Protein AF-0000000066281715 (afdb_homodimer)

Radius of gyration: 18.62 Å; Cα contacts (8 Å, |Δi|>4): 511; chains: 2; bounding box: 46×49×44 Å

Foldseek 3Di:
DEEEAQLLVLLCLDVPDPCVVQSVVVCVVCPQVAYEYEPRNLVSNLVQLQDCVRPVNRDDSVVSVVSVVVVCPPPRYDYQYADDDCPDPPQFDDDDPVCSSLSRVLVSCVVVVHEYEDQDVVSVVSCVSPPPSHYDHGYDD/DEEEAQLLVLLCLDVPDPCVVQSVVVCVVCPQVAYEYEPRNLVSNLVQLQDCVRPVNRDDSVVSVVSVVVVQPPPRYDYQYADDDCPDPPQFDDDDPVCSSLSRVLVSCVVVVHEYEDQDVVSVVSCVSPVVRHYDHGYDD

Solvent-accessible surface area (backbone atoms only — not comparable to full-atom values): 15012 Å² total; per-residue (Å²): 75,32,35,40,35,36,67,41,49,43,17,55,72,32,82,87,37,91,51,13,69,60,42,44,54,50,42,72,74,37,30,79,66,20,28,31,42,32,37,68,29,46,48,43,33,41,32,43,41,32,28,59,92,76,26,84,83,36,45,54,47,67,55,36,38,50,52,52,51,55,57,56,66,42,71,43,53,42,79,44,66,36,75,54,51,77,69,42,88,76,40,55,88,56,82,49,48,85,41,50,65,46,36,50,51,51,38,47,23,48,76,70,71,25,26,35,33,32,68,54,66,67,48,53,58,53,35,63,80,42,85,76,48,46,62,45,78,52,67,87,127,75,32,35,39,36,35,67,40,49,43,18,56,72,32,80,86,36,91,51,12,69,58,42,44,54,51,41,72,74,37,29,80,63,19,28,32,42,32,38,67,29,46,49,42,33,43,32,44,41,33,26,59,92,76,25,85,83,38,44,54,48,68,56,37,38,50,52,50,51,55,56,55,64,41,71,44,54,44,80,44,66,37,75,54,50,78,70,42,87,76,41,55,89,58,83,50,48,84,40,50,65,46,35,51,50,52,39,47,23,46,76,70,73,27,27,35,34,33,69,56,65,66,48,54,60,52,33,60,81,42,77,85,41,49,62,45,78,52,67,88,126

Nearest PDB structures (foldseek):
  7vwo-assembly3_I  TM=7.687E-01  e=3.385E-07  Mycobacterium tuberculosis H37Rv
  5wz4-assembly1_B  TM=7.046E-01  e=2.720E-04  Mycobacterium tuberculosis H37Rv
  2fe1-assembly1_A-2  TM=6.256E-01  e=1.574E-04  Pyrobaculum aerophilum str. IM2
  2h1o-assembly1_A  TM=6.071E-01  e=8.127E-04  Neisseria gonorrhoeae
  2h1c-assembly1_A  TM=5.380E-01  e=2.023E-03  Neisseria gonorrhoeae

Structure (mmCIF, N/CA/C/O backbone):
data_AF-0000000066281715-model_v1
#
loop_
_entity.id
_entity.type
_entity.pdbx_description
1 polymer 'Ribonuclease VapC38'
#
loop_
_atom_site.group_PDB
_atom_site.id
_atom_site.type_symbol
_atom_site.label_atom_id
_atom_site.label_alt_id
_atom_site.label_comp_id
_atom_site.label_asym_id
_atom_site.label_entity_id
_atom_site.label_seq_id
_atom_site.pdbx_PDB_ins_code
_atom_site.Cartn_x
_atom_site.Cartn_y
_atom_site.Cartn_z
_atom_site.occupancy
_atom_site.B_iso_or_equiv
_atom_site.auth_seq_id
_atom_site.auth_comp_id
_atom_site.auth_asym_id
_atom_site.auth_atom_id
_atom_site.pdbx_PDB_model_num
ATOM 1 N N . MET A 1 1 ? -8 7.344 19 1 96.25 1 MET A N 1
ATOM 2 C CA . MET A 1 1 ? -6.992 7.25 17.953 1 96.25 1 MET A CA 1
ATOM 3 C C . MET A 1 1 ? -7.652 7.117 16.578 1 96.25 1 MET A C 1
ATOM 5 O O . MET A 1 1 ? -8.656 6.422 16.438 1 96.25 1 MET A O 1
ATOM 9 N N . ALA A 1 2 ? -7.133 7.93 15.68 1 97.69 2 ALA A N 1
ATOM 10 C CA . ALA A 1 2 ? -7.734 7.988 14.352 1 97.69 2 ALA A CA 1
ATOM 11 C C . ALA A 1 2 ? -6.691 7.73 13.266 1 97.69 2 ALA A C 1
ATOM 13 O O . ALA A 1 2 ? -5.609 8.32 13.289 1 97.69 2 ALA A O 1
ATOM 14 N N . LEU A 1 3 ? -7.008 6.836 12.406 1 98.38 3 LEU A N 1
ATOM 15 C CA . LEU A 1 3 ? -6.199 6.613 11.211 1 98.38 3 LEU A CA 1
ATOM 16 C C . LEU A 1 3 ? -6.648 7.531 10.078 1 98.38 3 LEU A C 1
ATOM 18 O O . LEU A 1 3 ? -7.816 7.508 9.672 1 98.38 3 LEU A O 1
ATOM 22 N N . LEU A 1 4 ? -5.723 8.367 9.617 1 98.31 4 LEU A N 1
ATOM 23 C CA . LEU A 1 4 ? -6.047 9.258 8.508 1 98.31 4 LEU A CA 1
ATOM 24 C C . LEU A 1 4 ? -5.789 8.586 7.168 1 98.31 4 LEU A C 1
ATOM 26 O O . LEU A 1 4 ? -4.723 7.996 6.961 1 98.31 4 LEU A O 1
ATOM 30 N N . ASP A 1 5 ? -6.785 8.609 6.277 1 97.69 5 ASP A N 1
ATOM 31 C CA . ASP A 1 5 ? -6.492 8.094 4.941 1 97.69 5 ASP A CA 1
ATOM 32 C C . ASP A 1 5 ? -5.625 9.078 4.156 1 97.69 5 ASP A C 1
ATOM 34 O O . ASP A 1 5 ? -5.211 10.109 4.684 1 97.69 5 ASP A O 1
ATOM 38 N N . VAL A 1 6 ? -5.336 8.742 2.918 1 97.19 6 VAL A N 1
ATOM 39 C CA . VAL A 1 6 ? -4.383 9.508 2.117 1 97.19 6 VAL A CA 1
ATOM 40 C C . VAL A 1 6 ? -4.906 10.922 1.903 1 97.19 6 VAL A C 1
ATOM 42 O O . VAL A 1 6 ? -4.195 11.898 2.16 1 97.19 6 VAL A O 1
ATOM 45 N N . ASN A 1 7 ? -6.203 11.031 1.524 1 95.25 7 ASN A N 1
ATOM 46 C CA . ASN A 1 7 ? -6.777 12.336 1.214 1 95.25 7 ASN A CA 1
ATOM 47 C C . ASN A 1 7 ? -6.828 13.234 2.447 1 95.25 7 ASN A C 1
ATOM 49 O O . ASN A 1 7 ? -6.57 14.43 2.357 1 95.25 7 ASN A O 1
ATOM 53 N N . ALA A 1 8 ? -7.133 12.672 3.562 1 97.12 8 ALA A N 1
ATOM 54 C CA . ALA A 1 8 ? -7.145 13.43 4.812 1 97.12 8 ALA A CA 1
ATOM 55 C C . ALA A 1 8 ? -5.746 13.93 5.164 1 97.12 8 ALA A C 1
ATOM 57 O O . ALA A 1 8 ? -5.578 15.07 5.582 1 97.12 8 ALA A O 1
ATOM 58 N N . LEU A 1 9 ? -4.766 13.07 4.969 1 97.56 9 LEU A N 1
ATOM 59 C CA . LEU A 1 9 ? -3.381 13.438 5.258 1 97.56 9 LEU A CA 1
ATOM 60 C C . LEU A 1 9 ? -2.904 14.547 4.332 1 97.56 9 LEU A C 1
ATOM 62 O O . LEU A 1 9 ? -2.26 15.5 4.781 1 97.56 9 LEU A O 1
ATOM 66 N N . VAL A 1 10 ? -3.244 14.414 3.059 1 97.38 10 VAL A N 1
ATOM 67 C CA . VAL A 1 10 ? -2.855 15.414 2.07 1 97.38 10 VAL A CA 1
ATOM 68 C C . VAL A 1 10 ? -3.561 16.734 2.371 1 97.38 10 VAL A C 1
ATOM 70 O O . VAL A 1 10 ? -2.932 17.797 2.377 1 97.38 10 VAL A O 1
ATOM 73 N N . ALA A 1 11 ? -4.84 16.656 2.672 1 96.75 11 ALA A N 1
ATOM 74 C CA . ALA A 1 11 ? -5.602 17.844 3.012 1 96.75 11 ALA A CA 1
ATOM 75 C C . ALA A 1 11 ? -5.008 18.547 4.23 1 96.75 11 ALA A C 1
ATOM 77 O O . ALA A 1 11 ? -4.996 19.781 4.301 1 96.75 11 ALA A O 1
ATOM 78 N N . LEU A 1 12 ? -4.551 17.781 5.176 1 96.88 12 LEU A N 1
ATOM 79 C CA . LEU A 1 12 ? -3.986 18.312 6.41 1 96.88 12 LEU A CA 1
ATOM 80 C C . LEU A 1 12 ? -2.686 19.062 6.137 1 96.88 12 LEU A C 1
ATOM 82 O O . LEU A 1 12 ? -2.428 20.109 6.734 1 96.88 12 LEU A O 1
ATOM 86 N N . ALA A 1 13 ? -1.936 18.594 5.145 1 96.25 13 ALA A N 1
ATOM 87 C CA . ALA A 1 13 ? -0.579 19.094 4.918 1 96.25 13 ALA A CA 1
ATOM 88 C C . ALA A 1 13 ? -0.582 20.281 3.973 1 96.25 13 ALA A C 1
ATOM 90 O O . ALA A 1 13 ? 0.305 21.141 4.043 1 96.25 13 ALA A O 1
ATOM 91 N N . TRP A 1 14 ? -1.602 20.328 3.109 1 94 14 TRP A N 1
ATOM 92 C CA . TRP A 1 14 ? -1.542 21.328 2.049 1 94 14 TRP A CA 1
ATOM 93 C C . TRP A 1 14 ? -2.707 22.297 2.156 1 94 14 TRP A C 1
ATOM 95 O O . TRP A 1 14 ? -3.865 21.922 1.976 1 94 14 TRP A O 1
ATOM 105 N N . ASP A 1 15 ? -2.35 23.516 2.311 1 91.75 15 ASP A N 1
ATOM 106 C CA . ASP A 1 15 ? -3.355 24.547 2.545 1 91.75 15 ASP A CA 1
ATOM 107 C C . ASP A 1 15 ? -4.137 24.859 1.267 1 91.75 15 ASP A C 1
ATOM 109 O O . ASP A 1 15 ? -5.227 25.422 1.321 1 91.75 15 ASP A O 1
ATOM 113 N N . SER A 1 16 ? -3.592 24.516 0.084 1 88.56 16 SER A N 1
ATOM 114 C CA . SER A 1 16 ? -4.277 24.719 -1.188 1 88.56 16 SER A CA 1
ATOM 115 C C . SER A 1 16 ? -5.371 23.688 -1.401 1 88.56 16 SER A C 1
ATOM 117 O O . SER A 1 16 ? -6.211 23.828 -2.293 1 88.56 16 SER A O 1
ATOM 119 N N . HIS A 1 17 ? -5.32 22.672 -0.583 1 89.44 17 HIS A N 1
ATOM 120 C CA . HIS A 1 17 ? -6.32 21.609 -0.725 1 89.44 17 HIS A CA 1
ATOM 121 C C . HIS A 1 17 ? -7.695 22.094 -0.281 1 89.44 17 HIS A C 1
ATOM 123 O O . HIS A 1 17 ? -7.824 22.766 0.745 1 89.44 17 HIS A O 1
ATOM 129 N N . ILE A 1 18 ? -8.781 21.688 -0.946 1 88.88 18 ILE A N 1
ATOM 130 C CA . ILE A 1 18 ? -10.141 22.172 -0.751 1 88.88 18 ILE A CA 1
ATOM 131 C C . ILE A 1 18 ? -10.625 21.781 0.645 1 88.88 18 ILE A C 1
ATOM 133 O O . ILE A 1 18 ? -11.43 22.5 1.247 1 88.88 18 ILE A O 1
ATOM 137 N N . HIS A 1 19 ? -10.125 20.734 1.219 1 92.44 19 HIS A N 1
ATOM 138 C CA . HIS A 1 19 ? -10.594 20.234 2.504 1 92.44 19 HIS A CA 1
ATOM 139 C C . HIS A 1 19 ? -9.656 20.641 3.635 1 92.44 19 HIS A C 1
ATOM 141 O O . HIS A 1 19 ? -9.766 20.141 4.754 1 92.44 19 HIS A O 1
ATOM 147 N N . HIS A 1 20 ? -8.727 21.5 3.389 1 94.81 20 HIS A N 1
ATOM 148 C CA . HIS A 1 20 ? -7.691 21.828 4.355 1 94.81 20 HIS A CA 1
ATOM 149 C C . HIS A 1 20 ? -8.289 22.422 5.625 1 94.81 20 HIS A C 1
ATOM 151 O O . HIS A 1 20 ? -8 21.953 6.73 1 94.81 20 HIS A O 1
ATOM 157 N N . ALA A 1 21 ? -9.172 23.375 5.477 1 95.25 21 ALA A N 1
ATOM 158 C CA . ALA A 1 21 ? -9.75 24.047 6.645 1 95.25 21 ALA A CA 1
ATOM 159 C C . ALA A 1 21 ? -10.508 23.047 7.523 1 95.25 21 ALA A C 1
ATOM 161 O O . ALA A 1 21 ? -10.359 23.062 8.75 1 95.25 21 ALA A O 1
ATOM 162 N N . ARG A 1 22 ? -11.242 22.203 6.875 1 96.06 22 ARG A N 1
ATOM 163 C CA . ARG A 1 22 ? -12.07 21.25 7.605 1 96.06 22 ARG A CA 1
ATOM 164 C C . ARG A 1 22 ? -11.203 20.234 8.352 1 96.06 22 ARG A C 1
ATOM 166 O O . ARG A 1 22 ? -11.477 19.922 9.516 1 96.06 22 ARG A O 1
ATOM 173 N N . ILE A 1 23 ? -10.188 19.703 7.746 1 97.19 23 ILE A N 1
ATOM 174 C CA . ILE A 1 23 ? -9.352 18.672 8.375 1 97.19 23 ILE A CA 1
ATOM 175 C C . ILE A 1 23 ? -8.484 19.312 9.461 1 97.19 23 ILE A C 1
ATOM 177 O O . ILE A 1 23 ? -8.195 18.688 10.484 1 97.19 23 ILE A O 1
ATOM 181 N N . ARG A 1 24 ? -8.094 20.547 9.258 1 96.25 24 ARG A N 1
ATOM 182 C CA . ARG A 1 24 ? -7.316 21.234 10.281 1 96.25 24 ARG A CA 1
ATOM 183 C C . ARG A 1 24 ? -8.133 21.438 11.555 1 96.25 24 ARG A C 1
ATOM 185 O O . ARG A 1 24 ? -7.613 21.25 12.656 1 96.25 24 ARG A O 1
ATOM 192 N N . GLU A 1 25 ? -9.312 21.844 11.367 1 96.19 25 GLU A N 1
ATOM 193 C CA . GLU A 1 25 ? -10.211 22 12.508 1 96.19 25 GLU A CA 1
ATOM 194 C C . GLU A 1 25 ? -10.383 20.672 13.242 1 96.19 25 GLU A C 1
ATOM 196 O O . GLU A 1 25 ? -10.266 20.625 14.469 1 96.19 25 GLU A O 1
ATOM 201 N N . TRP A 1 26 ? -10.656 19.688 12.469 1 97.06 26 TRP A N 1
ATOM 202 C CA . TRP A 1 26 ? -10.812 18.359 13.047 1 97.06 26 TRP A CA 1
ATOM 203 C C . TRP A 1 26 ? -9.539 17.922 13.781 1 97.06 26 TRP A C 1
ATOM 205 O O . TRP A 1 26 ? -9.602 17.422 14.898 1 97.06 26 TRP A O 1
ATOM 215 N N . PHE A 1 27 ? -8.453 18.156 13.133 1 96.94 27 PHE A N 1
ATOM 216 C CA . PHE A 1 27 ? -7.16 17.703 13.641 1 96.94 27 PHE A CA 1
ATOM 217 C C . PHE A 1 27 ? -6.809 18.438 14.938 1 96.94 27 PHE A C 1
ATOM 219 O O . PHE A 1 27 ? -6.32 17.828 15.883 1 96.94 27 PHE A O 1
ATOM 226 N N . THR A 1 28 ? -7.074 19.672 15.008 1 94.94 28 THR A N 1
ATOM 227 C CA . THR A 1 28 ? -6.828 20.469 16.203 1 94.94 28 THR A CA 1
ATOM 228 C C . THR A 1 28 ? -7.637 19.938 17.375 1 94.94 28 THR A C 1
ATOM 230 O O . THR A 1 28 ? -7.137 19.891 18.5 1 94.94 28 THR A O 1
ATOM 233 N N . ALA A 1 29 ? -8.75 19.453 17.094 1 95.5 29 ALA A N 1
ATOM 234 C CA . ALA A 1 29 ? -9.664 19 18.141 1 95.5 29 ALA A CA 1
ATOM 235 C C . ALA A 1 29 ? -9.367 17.562 18.531 1 95.5 29 ALA A C 1
ATOM 237 O O . ALA A 1 29 ? -9.672 17.141 19.656 1 95.5 29 ALA A O 1
ATOM 238 N N . ASN A 1 30 ? -8.656 16.844 17.641 1 95.56 30 ASN A N 1
ATOM 239 C CA . ASN A 1 30 ? -8.641 15.398 17.844 1 95.56 30 ASN A CA 1
ATOM 240 C C . ASN A 1 30 ? -7.215 14.859 17.953 1 95.56 30 ASN A C 1
ATOM 242 O O . ASN A 1 30 ? -6.996 13.75 18.438 1 95.56 30 ASN A O 1
ATOM 246 N N . ALA A 1 31 ? -6.246 15.602 17.5 1 93.44 31 ALA A N 1
ATOM 247 C CA . ALA A 1 31 ? -4.887 15.078 17.406 1 93.44 31 ALA A CA 1
ATOM 248 C C . ALA A 1 31 ? -4.371 14.617 18.766 1 93.44 31 ALA A C 1
ATOM 250 O O . ALA A 1 31 ? -3.654 13.625 18.859 1 93.44 31 ALA A O 1
ATOM 251 N N . THR A 1 32 ? -4.773 15.281 19.828 1 93.88 32 THR A N 1
ATOM 252 C CA . THR A 1 32 ? -4.289 14.977 21.172 1 93.88 32 THR A CA 1
ATOM 253 C C . THR A 1 32 ? -4.848 13.641 21.656 1 93.88 32 THR A C 1
ATOM 255 O O . THR A 1 32 ? -4.273 13.008 22.547 1 93.88 32 THR A O 1
ATOM 258 N N . LEU A 1 33 ? -5.961 13.25 21.094 1 95.25 33 LEU A N 1
ATOM 259 C CA . LEU A 1 33 ? -6.566 11.977 21.438 1 95.25 33 LEU A CA 1
ATOM 260 C C . LEU A 1 33 ? -5.879 10.828 20.703 1 95.25 33 LEU A C 1
ATOM 262 O O . LEU A 1 33 ? -6.164 9.656 20.969 1 95.25 33 LEU A O 1
ATOM 266 N N . GLY A 1 34 ? -4.953 11.195 19.781 1 97.69 34 GLY A N 1
ATOM 267 C CA . GLY A 1 34 ? -4.176 10.211 19.047 1 97.69 34 GLY A CA 1
ATOM 268 C C . GLY A 1 34 ? -4.562 10.125 17.594 1 97.69 34 GLY A C 1
ATOM 269 O O . GLY A 1 34 ? -5.746 10.195 17.25 1 97.69 34 GLY A O 1
ATOM 270 N N . TRP A 1 35 ? -3.582 9.992 16.781 1 98.19 35 TRP A N 1
ATOM 271 C CA . TRP A 1 35 ? -3.791 9.797 15.352 1 98.19 35 TRP A CA 1
ATOM 272 C C . TRP A 1 35 ? -2.686 8.93 14.75 1 98.19 35 TRP A C 1
ATOM 274 O O . TRP A 1 35 ? -1.657 8.695 15.391 1 98.19 35 TRP A O 1
ATOM 284 N N . ALA A 1 36 ? -3.012 8.367 13.594 1 98.5 36 ALA A N 1
ATOM 285 C CA . ALA A 1 36 ? -2.088 7.355 13.086 1 98.5 36 ALA A CA 1
ATOM 286 C C . ALA A 1 36 ? -1.978 7.426 11.57 1 98.5 36 ALA A C 1
ATOM 288 O O . ALA A 1 36 ? -2.844 8 10.898 1 98.5 36 ALA A O 1
ATOM 289 N N . THR A 1 37 ? -0.932 6.992 11.102 1 98.56 37 THR A N 1
ATOM 290 C CA . THR A 1 37 ? -0.696 6.656 9.703 1 98.56 37 THR A CA 1
ATOM 291 C C . THR A 1 37 ? -0.264 5.203 9.562 1 98.56 37 THR A C 1
ATOM 293 O O . THR A 1 37 ? -0.059 4.508 10.555 1 98.56 37 THR A O 1
ATOM 296 N N . CYS A 1 38 ? -0.186 4.715 8.414 1 98.69 38 CYS A N 1
ATOM 297 C CA . CYS A 1 38 ? 0.278 3.369 8.102 1 98.69 38 CYS A CA 1
ATOM 298 C C . CYS A 1 38 ? 1.062 3.355 6.793 1 98.69 38 CYS A C 1
ATOM 300 O O . CYS A 1 38 ? 1.142 4.375 6.102 1 98.69 38 CYS A O 1
ATOM 302 N N . PRO A 1 39 ? 1.691 2.24 6.438 1 98.62 39 PRO A N 1
ATOM 303 C CA . PRO A 1 39 ? 2.494 2.209 5.211 1 98.62 39 PRO A CA 1
ATOM 304 C C . PRO A 1 39 ? 1.715 2.678 3.984 1 98.62 39 PRO A C 1
ATOM 306 O O . PRO A 1 39 ? 2.217 3.492 3.207 1 98.62 39 PRO A O 1
ATOM 309 N N . LEU A 1 40 ? 0.516 2.297 3.889 1 97.88 40 LEU A N 1
ATOM 310 C CA . LEU A 1 40 ? -0.292 2.617 2.717 1 97.88 40 LEU A CA 1
A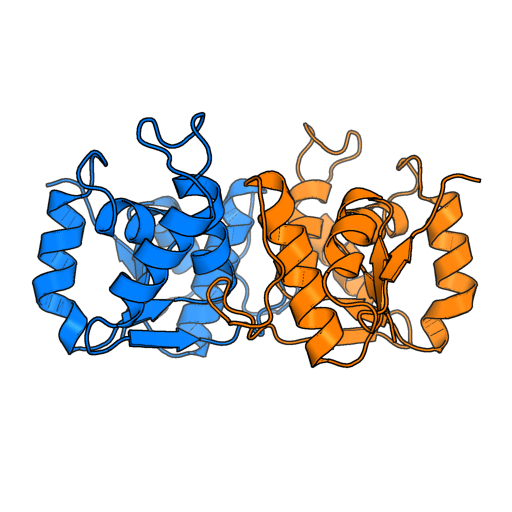TOM 311 C C . LEU A 1 40 ? -0.601 4.109 2.66 1 97.88 40 LEU A C 1
ATOM 313 O O . LEU A 1 40 ? -0.483 4.734 1.604 1 97.88 40 LEU A O 1
ATOM 317 N N . THR A 1 41 ? -0.923 4.699 3.791 1 98.5 41 THR A N 1
ATOM 318 C CA . THR A 1 41 ? -1.307 6.109 3.77 1 98.5 41 THR A CA 1
ATOM 319 C C . THR A 1 41 ? -0.078 7 3.615 1 98.5 41 THR A C 1
ATOM 321 O O . THR A 1 41 ? -0.143 8.047 2.969 1 98.5 41 THR A O 1
ATOM 324 N N . GLU A 1 42 ? 1.058 6.578 4.172 1 98.5 42 GLU A N 1
ATOM 325 C CA . GLU A 1 42 ? 2.27 7.379 4.016 1 98.5 42 GLU A CA 1
ATOM 326 C C . GLU A 1 42 ? 2.795 7.305 2.584 1 98.5 42 GLU A C 1
ATOM 328 O O . GLU A 1 42 ? 3.213 8.32 2.02 1 98.5 42 GLU A O 1
ATOM 333 N N . ALA A 1 43 ? 2.756 6.105 2.01 1 97.69 43 ALA A N 1
ATOM 334 C CA . ALA A 1 43 ? 3.152 5.973 0.61 1 97.69 43 ALA A CA 1
ATOM 335 C C . ALA A 1 43 ? 2.242 6.793 -0.298 1 97.69 43 ALA A C 1
ATOM 337 O O . ALA A 1 43 ? 2.717 7.492 -1.196 1 97.69 43 ALA A O 1
ATOM 338 N N . GLY A 1 44 ? 0.936 6.727 -0.036 1 97.19 44 GLY A N 1
ATOM 339 C CA . GLY A 1 44 ? -0.017 7.523 -0.791 1 97.19 44 GLY A CA 1
ATOM 340 C C . GLY A 1 44 ? 0.205 9.016 -0.642 1 97.19 44 GLY A C 1
ATOM 341 O O . GLY A 1 44 ? 0.111 9.766 -1.617 1 97.19 44 GLY A O 1
ATOM 342 N N . PHE A 1 45 ? 0.492 9.453 0.547 1 97.94 45 PHE A N 1
ATOM 343 C CA . PHE A 1 45 ? 0.764 10.859 0.829 1 97.94 45 PHE A CA 1
ATOM 344 C C . PHE A 1 45 ? 1.917 11.367 -0.026 1 97.94 45 PHE A C 1
ATOM 346 O O . PHE A 1 45 ? 1.809 12.422 -0.659 1 97.94 45 PHE A O 1
ATOM 353 N N . VAL A 1 46 ? 3.023 10.578 -0.092 1 97.75 46 VAL A N 1
ATOM 354 C CA . VAL A 1 46 ? 4.203 11 -0.846 1 97.75 46 VAL A CA 1
ATOM 355 C C . VAL A 1 46 ? 3.889 10.984 -2.34 1 97.75 46 VAL A C 1
ATOM 357 O O . VAL A 1 46 ? 4.199 11.945 -3.053 1 97.75 46 VAL A O 1
ATOM 360 N N . ARG A 1 47 ? 3.186 9.977 -2.766 1 96.44 47 ARG A N 1
ATOM 361 C CA . ARG A 1 47 ? 2.848 9.883 -4.18 1 96.44 47 ARG A CA 1
ATOM 362 C C . ARG A 1 47 ? 1.982 11.055 -4.621 1 96.44 47 ARG A C 1
ATOM 364 O O . ARG A 1 47 ? 2.254 11.688 -5.645 1 96.44 47 ARG A O 1
ATOM 371 N N . VAL A 1 48 ? 0.986 11.328 -3.887 1 96.19 48 VAL A N 1
ATOM 372 C CA . VAL A 1 48 ? 0.038 12.375 -4.242 1 96.19 48 VAL A CA 1
ATOM 373 C C . VAL A 1 48 ? 0.708 13.742 -4.117 1 96.19 48 VAL A C 1
ATOM 375 O O . VAL A 1 48 ? 0.558 14.594 -4.992 1 96.19 48 VAL A O 1
ATOM 378 N N . SER A 1 49 ? 1.501 13.969 -3.076 1 96.81 49 SER A N 1
ATOM 379 C CA . SER A 1 49 ? 2.117 15.258 -2.768 1 96.81 49 SER A CA 1
ATOM 380 C C . SER A 1 49 ? 3.17 15.625 -3.807 1 96.81 49 SER A C 1
ATOM 382 O O . SER A 1 49 ? 3.592 16.781 -3.883 1 96.81 49 SER A O 1
ATOM 384 N N . THR A 1 50 ? 3.592 14.578 -4.602 1 96.81 50 THR A N 1
ATOM 385 C CA . THR A 1 50 ? 4.699 14.828 -5.52 1 96.81 50 THR A CA 1
ATOM 386 C C . THR A 1 50 ? 4.242 14.664 -6.969 1 96.81 50 THR A C 1
ATOM 388 O O . THR A 1 50 ? 5.062 14.688 -7.887 1 96.81 50 THR A O 1
ATOM 391 N N . ASN A 1 51 ? 3.004 14.43 -7.141 1 96.19 51 ASN A N 1
ATOM 392 C CA . ASN A 1 51 ? 2.432 14.25 -8.469 1 96.19 51 ASN A CA 1
ATOM 393 C C . ASN A 1 51 ? 1.682 15.5 -8.93 1 96.19 51 ASN A C 1
ATOM 395 O O . ASN A 1 51 ? 0.565 15.758 -8.477 1 96.19 51 ASN A O 1
ATOM 399 N N . PRO A 1 52 ? 2.188 16.25 -9.867 1 93.5 52 PRO A N 1
ATOM 400 C CA . PRO A 1 52 ? 1.556 17.5 -10.281 1 93.5 52 PRO A CA 1
ATOM 401 C C . PRO A 1 52 ? 0.214 17.281 -10.977 1 93.5 52 PRO A C 1
ATOM 403 O O . PRO A 1 52 ? -0.591 18.219 -11.078 1 93.5 52 PRO A O 1
ATOM 406 N N . LYS A 1 53 ? -0.023 16.047 -11.453 1 93.31 53 LYS A N 1
ATOM 407 C CA . LYS A 1 53 ? -1.303 15.742 -12.086 1 93.31 53 LYS A CA 1
ATOM 408 C C . LYS A 1 53 ? -2.412 15.617 -11.047 1 93.31 53 LYS A C 1
ATOM 410 O O . LYS A 1 53 ? -3.596 15.703 -11.383 1 93.31 53 LYS A O 1
ATOM 415 N N . VAL A 1 54 ? -2.039 15.445 -9.789 1 91.88 54 VAL A N 1
ATOM 416 C CA . VAL A 1 54 ? -3.029 15.188 -8.75 1 91.88 54 VAL A CA 1
ATOM 417 C C . VAL A 1 54 ? -3.098 16.375 -7.793 1 91.88 54 VAL A C 1
ATOM 419 O O . VAL A 1 54 ? -4.18 16.734 -7.328 1 91.88 54 VAL A O 1
ATOM 422 N N . LEU A 1 55 ? -1.917 16.922 -7.504 1 91.69 55 LEU A N 1
ATOM 423 C CA . LEU A 1 55 ? -1.812 18.078 -6.613 1 91.69 55 LEU A CA 1
ATOM 424 C C . LEU A 1 55 ? -1.122 19.25 -7.312 1 91.69 55 LEU A C 1
ATOM 426 O O . LEU A 1 55 ? 0.083 19.188 -7.566 1 91.69 55 LEU A O 1
ATOM 430 N N . PRO A 1 56 ? -1.846 20.25 -7.609 1 90 56 PRO A N 1
ATOM 431 C CA . PRO A 1 56 ? -1.287 21.391 -8.344 1 90 56 PRO A CA 1
ATOM 432 C C . PRO A 1 56 ? -0.058 21.984 -7.656 1 90 56 PRO A C 1
ATOM 434 O O . PRO A 1 56 ? 0.859 22.453 -8.328 1 90 56 PRO A O 1
ATOM 437 N N . SER A 1 57 ? 0.018 21.984 -6.402 1 90.38 57 SER A N 1
ATOM 438 C CA . SER A 1 57 ? 1.134 22.531 -5.641 1 90.38 57 SER A CA 1
ATOM 439 C C . SER A 1 57 ? 2.146 21.453 -5.277 1 90.38 57 SER A C 1
ATOM 441 O O . SER A 1 57 ? 2.783 21.516 -4.223 1 90.38 57 SER A O 1
ATOM 443 N N . ALA A 1 58 ? 2.223 20.422 -6.09 1 91.38 58 ALA A N 1
ATOM 444 C CA . ALA A 1 58 ? 3.111 19.297 -5.828 1 91.38 58 ALA A CA 1
ATOM 445 C C . ALA A 1 58 ? 4.551 19.766 -5.621 1 91.38 58 ALA A C 1
ATOM 447 O O . ALA A 1 58 ? 4.977 20.75 -6.219 1 91.38 58 ALA A O 1
ATOM 448 N N . ILE A 1 59 ? 5.254 19.047 -4.789 1 93.94 59 ILE A N 1
ATOM 449 C CA . ILE A 1 59 ? 6.637 19.344 -4.441 1 93.94 59 ILE A CA 1
ATOM 450 C C . ILE A 1 59 ? 7.512 18.125 -4.707 1 93.94 59 ILE A C 1
ATOM 452 O O . ILE A 1 59 ? 7.043 17.109 -5.246 1 93.94 59 ILE A O 1
ATOM 456 N N . GLY A 1 60 ? 8.805 18.281 -4.414 1 94.5 60 GLY A N 1
ATOM 457 C CA . GLY A 1 60 ? 9.711 17.156 -4.602 1 94.5 60 GLY A CA 1
ATOM 458 C C . GLY A 1 60 ? 9.57 16.094 -3.529 1 94.5 60 GLY A C 1
ATOM 459 O O . GLY A 1 60 ? 8.969 16.328 -2.482 1 94.5 60 GLY A O 1
ATOM 460 N N . ILE A 1 61 ? 10.102 14.992 -3.777 1 95.56 61 ILE A N 1
ATOM 461 C CA . ILE A 1 61 ? 9.992 13.828 -2.9 1 95.56 61 ILE A CA 1
ATOM 462 C C . ILE A 1 61 ? 10.602 14.148 -1.536 1 95.56 61 ILE A C 1
ATOM 464 O O . ILE A 1 61 ? 9.984 13.891 -0.499 1 95.56 61 ILE A O 1
ATOM 468 N N . ALA A 1 62 ? 11.781 14.719 -1.552 1 94.75 62 ALA A N 1
ATOM 469 C CA . ALA A 1 62 ? 12.453 15.047 -0.299 1 94.75 62 ALA A CA 1
ATOM 470 C C . ALA A 1 62 ? 11.609 15.992 0.549 1 94.75 62 ALA A C 1
ATOM 472 O O . ALA A 1 62 ? 11.516 15.828 1.768 1 94.75 62 ALA A O 1
ATOM 473 N N . ASP A 1 63 ? 10.984 16.938 -0.11 1 96.12 63 ASP A N 1
ATOM 474 C CA . ASP A 1 63 ? 10.133 17.891 0.589 1 96.12 63 ASP A CA 1
ATOM 475 C C . ASP A 1 63 ? 8.875 17.219 1.133 1 96.12 63 ASP A C 1
ATOM 477 O O . ASP A 1 63 ? 8.453 17.5 2.256 1 96.12 63 ASP A O 1
ATOM 481 N N . ALA A 1 64 ? 8.305 16.359 0.34 1 97.19 64 ALA A N 1
ATOM 482 C CA . ALA A 1 64 ? 7.125 15.625 0.794 1 97.19 64 ALA A CA 1
ATOM 483 C C . ALA A 1 64 ? 7.445 14.773 2.02 1 97.19 64 ALA A C 1
ATOM 485 O O . ALA A 1 64 ? 6.652 14.703 2.959 1 97.19 64 ALA A O 1
ATOM 486 N N . ARG A 1 65 ? 8.609 14.125 2.041 1 97 65 ARG A N 1
ATOM 487 C CA . ARG A 1 65 ? 9.047 13.336 3.188 1 97 65 ARG A CA 1
ATOM 488 C C . ARG A 1 65 ? 9.234 14.219 4.418 1 97 65 ARG A C 1
ATOM 490 O O . ARG A 1 65 ? 8.852 13.836 5.523 1 97 65 ARG A O 1
ATOM 497 N N . ARG A 1 66 ? 9.789 15.398 4.203 1 96.94 66 ARG A N 1
ATOM 498 C CA . ARG A 1 66 ? 9.992 16.328 5.312 1 96.94 66 ARG A CA 1
ATOM 499 C C . ARG A 1 66 ? 8.664 16.766 5.906 1 96.94 66 ARG A C 1
ATOM 501 O O . ARG A 1 66 ? 8.531 16.891 7.125 1 96.94 66 ARG A O 1
ATOM 508 N N . VAL A 1 67 ? 7.73 17.047 5.035 1 97.38 67 VAL A N 1
ATOM 509 C CA . VAL A 1 67 ? 6.402 17.438 5.5 1 97.38 67 VAL A CA 1
ATOM 510 C C . VAL A 1 67 ? 5.789 16.297 6.316 1 97.38 67 VAL A C 1
ATOM 512 O O . VAL A 1 67 ? 5.203 16.531 7.375 1 97.38 67 VAL A O 1
ATOM 515 N N . LEU A 1 68 ? 5.93 15.086 5.863 1 98 68 LEU A N 1
ATOM 516 C CA . LEU A 1 68 ? 5.398 13.922 6.57 1 98 68 LEU A CA 1
ATOM 517 C C . LEU A 1 68 ? 6.09 13.742 7.914 1 98 68 LEU A C 1
ATOM 519 O O . LEU A 1 68 ? 5.438 13.438 8.914 1 98 68 LEU A O 1
ATOM 523 N N . VAL A 1 69 ? 7.398 13.93 7.988 1 97.81 69 VAL A N 1
ATOM 524 C CA . VAL A 1 69 ? 8.148 13.867 9.234 1 97.81 69 VAL A CA 1
ATOM 525 C C . VAL A 1 69 ? 7.605 14.914 10.219 1 97.81 69 VAL A C 1
ATOM 527 O O . VAL A 1 69 ? 7.41 14.617 11.398 1 97.81 69 VAL A O 1
ATOM 530 N N . ALA A 1 70 ? 7.359 16.078 9.727 1 97.44 70 ALA A N 1
ATOM 531 C CA . ALA A 1 70 ? 6.836 17.172 10.562 1 97.44 70 ALA A CA 1
ATOM 532 C C . ALA A 1 70 ? 5.449 16.828 11.094 1 97.44 70 ALA A C 1
ATOM 534 O O . ALA A 1 70 ? 5.145 17.078 12.266 1 97.44 70 ALA A O 1
ATOM 535 N N . LEU A 1 71 ? 4.621 16.25 10.234 1 96.62 71 LEU A N 1
ATOM 536 C CA . LEU A 1 71 ? 3.295 15.828 10.68 1 96.62 71 LEU A CA 1
ATOM 537 C C . LEU A 1 71 ? 3.393 14.781 11.781 1 96.62 71 LEU A C 1
ATOM 539 O O . LEU A 1 71 ? 2.709 14.891 12.805 1 96.62 71 LEU A O 1
ATOM 543 N N . ARG A 1 72 ? 4.266 13.844 11.602 1 96.31 72 ARG A N 1
ATOM 544 C CA . ARG A 1 72 ? 4.414 12.758 12.57 1 96.31 72 ARG A CA 1
ATOM 545 C C . ARG A 1 72 ? 4.926 13.289 13.906 1 96.31 72 ARG A C 1
ATOM 547 O O . ARG A 1 72 ? 4.707 12.664 14.953 1 96.31 72 ARG A O 1
ATOM 554 N N . ALA A 1 73 ? 5.59 14.328 13.852 1 95.56 73 ALA A N 1
ATOM 555 C CA . ALA A 1 73 ? 6.203 14.891 15.055 1 95.56 73 ALA A CA 1
ATOM 556 C C . ALA A 1 73 ? 5.16 15.57 15.93 1 95.56 73 ALA A C 1
ATOM 558 O O . ALA A 1 73 ? 5.418 15.859 17.109 1 95.56 73 ALA A O 1
ATOM 559 N N . VAL A 1 74 ? 4.031 15.844 15.289 1 92.62 74 VAL A N 1
ATOM 560 C CA . VAL A 1 74 ? 2.932 16.391 16.078 1 92.62 74 VAL A CA 1
ATOM 561 C C . VAL A 1 74 ? 2.5 15.391 17.141 1 92.62 74 VAL A C 1
ATOM 563 O O . VAL A 1 74 ? 2.447 14.188 16.875 1 92.62 74 VAL A O 1
ATOM 566 N N . GLY A 1 75 ? 2.289 15.766 18.375 1 93.12 75 GLY A N 1
ATOM 567 C CA . GLY A 1 75 ? 1.925 14.906 19.5 1 93.12 75 GLY A CA 1
ATOM 568 C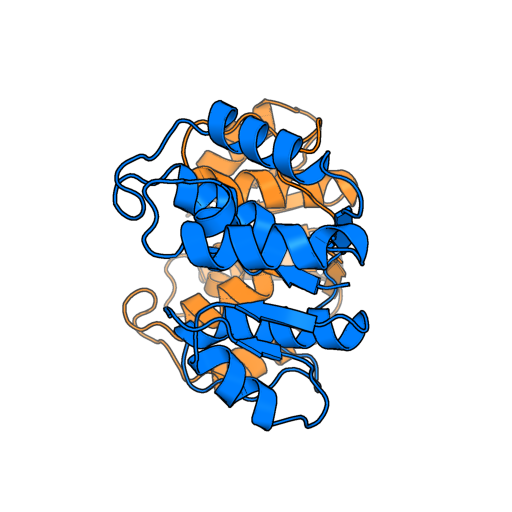 C . GLY A 1 75 ? 0.763 13.984 19.188 1 93.12 75 GLY A C 1
ATOM 569 O O . GLY A 1 75 ? -0.144 14.352 18.438 1 93.12 75 GLY A O 1
ATOM 570 N N . GLY A 1 76 ? 0.84 12.742 19.672 1 96.38 76 GLY A N 1
ATOM 571 C CA . GLY A 1 76 ? -0.274 11.812 19.578 1 96.38 76 GLY A CA 1
ATOM 572 C C . GLY A 1 76 ? -0.171 10.859 18.406 1 96.38 76 GLY A C 1
ATOM 573 O O . GLY A 1 76 ? -1.028 9.992 18.219 1 96.38 76 GLY A O 1
ATOM 574 N N . HIS A 1 77 ? 0.851 10.953 17.594 1 97.88 77 HIS A N 1
ATOM 575 C CA . HIS A 1 77 ? 0.976 10.148 16.375 1 97.88 77 HIS A CA 1
ATOM 576 C C . HIS A 1 77 ? 1.443 8.734 16.703 1 97.88 77 HIS A C 1
ATOM 578 O O . HIS A 1 77 ? 2.297 8.539 17.562 1 97.88 77 HIS A O 1
ATOM 584 N N . ARG A 1 78 ? 0.939 7.809 16.016 1 97.81 78 ARG A N 1
ATOM 585 C CA . ARG A 1 78 ? 1.403 6.426 16.016 1 97.81 78 ARG A CA 1
ATOM 586 C C . ARG A 1 78 ? 1.44 5.867 14.602 1 97.81 78 ARG A C 1
ATOM 588 O O . ARG A 1 78 ? 0.543 6.133 13.797 1 97.81 78 ARG A O 1
ATOM 595 N N . PHE A 1 79 ? 2.48 5.156 14.352 1 98.44 79 PHE A N 1
ATOM 596 C CA . PHE A 1 79 ? 2.57 4.434 13.086 1 98.44 79 PHE A CA 1
ATOM 597 C C . PHE A 1 79 ? 2.041 3.01 13.234 1 98.44 79 PHE A C 1
ATOM 599 O O . PHE A 1 79 ? 2.516 2.254 14.086 1 98.44 79 PHE A O 1
ATOM 606 N N . LEU A 1 80 ? 1.063 2.631 12.43 1 98.5 80 LEU A N 1
ATOM 607 C CA . LEU A 1 80 ? 0.453 1.309 12.516 1 98.5 80 LEU A CA 1
ATOM 608 C C . LEU A 1 80 ? 1.026 0.374 11.461 1 98.5 80 LEU A C 1
ATOM 610 O O . LEU A 1 80 ? 0.843 0.599 10.258 1 98.5 80 LEU A O 1
ATOM 614 N N . ALA A 1 81 ? 1.692 -0.68 11.93 1 98.44 81 ALA A N 1
ATOM 615 C CA . ALA A 1 81 ? 2.107 -1.722 10.992 1 98.44 81 ALA A CA 1
ATOM 616 C C . ALA A 1 81 ? 0.899 -2.352 10.305 1 98.44 81 ALA A C 1
ATOM 618 O O . ALA A 1 81 ? -0.179 -2.449 10.898 1 98.44 81 ALA A O 1
ATOM 619 N N . ASP A 1 82 ? 1.117 -2.713 9.039 1 98.5 82 ASP A N 1
ATOM 620 C CA . ASP A 1 82 ? 0.046 -3.24 8.203 1 98.5 82 ASP A CA 1
ATOM 621 C C . ASP A 1 82 ? 0.183 -4.75 8.016 1 98.5 82 ASP A C 1
ATOM 623 O O . ASP A 1 82 ? 1.168 -5.223 7.449 1 98.5 82 ASP A O 1
ATOM 627 N N . ASP A 1 83 ? -0.824 -5.5 8.469 1 98.44 83 ASP A N 1
ATOM 628 C CA . ASP A 1 83 ? -0.821 -6.953 8.328 1 98.44 83 ASP A CA 1
ATOM 629 C C . ASP A 1 83 ? -2.102 -7.441 7.652 1 98.44 83 ASP A C 1
ATOM 631 O O . ASP A 1 83 ? -2.52 -8.586 7.855 1 98.44 83 ASP A O 1
ATOM 635 N N . VAL A 1 84 ? -2.691 -6.508 6.887 1 98.38 84 VAL A N 1
ATOM 636 C CA . VAL A 1 84 ? -3.939 -6.84 6.211 1 98.38 84 VAL A CA 1
ATOM 637 C C . VAL A 1 84 ? -3.639 -7.484 4.855 1 98.38 84 VAL A C 1
ATOM 639 O O . VAL A 1 84 ? -2.891 -6.926 4.051 1 98.38 84 VAL A O 1
ATOM 642 N N . SER A 1 85 ? -4.164 -8.625 4.637 1 98.44 85 SER A N 1
ATOM 643 C CA . SER A 1 85 ? -4.25 -9.227 3.314 1 98.44 85 SER A CA 1
ATOM 644 C C . SER A 1 85 ? -5.633 -9.039 2.705 1 98.44 85 SER A C 1
ATOM 646 O O . SER A 1 85 ? -6.645 -9.172 3.396 1 98.44 85 SER A O 1
ATOM 648 N N . LEU A 1 86 ? -5.707 -8.805 1.436 1 96.94 86 LEU A N 1
ATOM 649 C CA . LEU A 1 86 ? -6.992 -8.555 0.793 1 96.94 86 LEU A CA 1
ATOM 650 C C . LEU A 1 86 ? -7.812 -9.844 0.701 1 96.94 86 LEU A C 1
ATOM 652 O O . LEU A 1 86 ? -9.008 -9.805 0.405 1 96.94 86 LEU A O 1
ATOM 656 N N . VAL A 1 87 ? -7.152 -10.953 1.04 1 97 87 VAL A N 1
ATOM 657 C CA . VAL A 1 87 ? -7.898 -12.211 0.963 1 97 87 VAL A CA 1
ATOM 658 C C . VAL A 1 87 ? -8.352 -12.625 2.361 1 97 87 VAL A C 1
ATOM 660 O O . VAL A 1 87 ? -8.922 -13.703 2.537 1 97 87 VAL A O 1
ATOM 663 N N . ASP A 1 88 ? -8.094 -11.812 3.375 1 97.25 88 ASP A N 1
ATOM 664 C CA . ASP A 1 88 ? -8.586 -12.102 4.719 1 97.25 88 ASP A CA 1
ATOM 665 C C . ASP A 1 88 ? -10.109 -12.07 4.766 1 97.25 88 ASP A C 1
ATOM 667 O O . ASP A 1 88 ? -10.742 -11.266 4.082 1 97.25 88 ASP A O 1
ATOM 671 N N . ASP A 1 89 ? -10.688 -12.805 5.645 1 94.81 89 ASP A N 1
ATOM 672 C CA . ASP A 1 89 ? -12.133 -13 5.715 1 94.81 89 ASP A CA 1
ATOM 673 C C . ASP A 1 89 ? -12.828 -11.742 6.227 1 94.81 89 ASP A C 1
ATOM 675 O O . ASP A 1 89 ? -14.016 -11.531 5.961 1 94.81 89 ASP A O 1
ATOM 679 N N . ASP A 1 90 ? -12.109 -10.898 6.902 1 94.62 90 ASP A N 1
ATOM 680 C CA . ASP A 1 90 ? -12.766 -9.742 7.516 1 94.62 90 ASP A CA 1
ATOM 681 C C . ASP A 1 90 ? -12.641 -8.508 6.633 1 94.62 90 ASP A C 1
ATOM 683 O O . ASP A 1 90 ? -13.07 -7.414 7.02 1 94.62 90 ASP A O 1
ATOM 687 N N . VAL A 1 91 ? -12.055 -8.68 5.426 1 95.94 91 VAL A N 1
ATOM 688 C CA . VAL A 1 91 ? -12.07 -7.594 4.449 1 95.94 91 VAL A CA 1
ATOM 689 C C . VAL A 1 91 ? -13.469 -7.453 3.855 1 95.94 91 VAL A C 1
ATOM 691 O O . VAL A 1 91 ? -14.094 -8.445 3.473 1 95.94 91 VAL A O 1
ATOM 694 N N . PRO A 1 92 ? -13.977 -6.168 3.855 1 94.75 92 PRO A N 1
ATOM 695 C CA . PRO A 1 92 ? -15.312 -5.98 3.285 1 94.75 92 PRO A CA 1
ATOM 696 C C . PRO A 1 92 ? -15.391 -6.395 1.817 1 94.75 92 PRO A C 1
ATOM 698 O O . PRO A 1 92 ? -14.375 -6.426 1.124 1 94.75 92 PRO A O 1
ATOM 701 N N . LEU A 1 93 ? -16.562 -6.672 1.393 1 93.12 93 LEU A N 1
ATOM 702 C CA . LEU A 1 93 ? -16.797 -7 -0.01 1 93.12 93 LEU A CA 1
ATOM 703 C C . LEU A 1 93 ? -16.562 -5.781 -0.897 1 93.12 93 LEU A C 1
ATOM 705 O O . LEU A 1 93 ? -17.203 -4.738 -0.708 1 93.12 93 LEU A O 1
ATOM 709 N N . ILE A 1 94 ? -15.664 -5.945 -1.757 1 93.5 94 ILE A N 1
ATOM 710 C CA . ILE A 1 94 ? -15.273 -4.91 -2.703 1 93.5 94 ILE A CA 1
ATOM 711 C C . ILE A 1 94 ? -15.922 -5.172 -4.059 1 93.5 94 ILE A C 1
ATOM 713 O O . ILE A 1 94 ? -15.93 -6.309 -4.539 1 93.5 94 ILE A O 1
ATOM 717 N N . VAL A 1 95 ? -16.484 -4.148 -4.66 1 89.06 95 VAL A N 1
ATOM 718 C CA . VAL A 1 95 ? -17.156 -4.32 -5.941 1 89.06 95 VAL A CA 1
ATOM 719 C C . VAL A 1 95 ? -16.281 -3.783 -7.07 1 89.06 95 VAL A C 1
ATOM 721 O O . VAL A 1 95 ? -16.344 -4.27 -8.203 1 89.06 95 VAL A O 1
ATOM 724 N N . GLY A 1 96 ? -15.453 -2.746 -6.855 1 90.94 96 GLY A N 1
ATOM 725 C CA . GLY A 1 96 ? -14.57 -2.178 -7.863 1 90.94 96 GLY A CA 1
ATOM 726 C C . GLY A 1 96 ? -13.164 -1.917 -7.352 1 90.94 96 GLY A C 1
ATOM 727 O O . GLY A 1 96 ? -12.961 -1.747 -6.145 1 90.94 96 GLY A O 1
ATOM 728 N N . TYR A 1 97 ? -12.242 -1.861 -8.352 1 91.81 97 TYR A N 1
ATOM 729 C CA . TYR A 1 97 ? -10.828 -1.773 -8.008 1 91.81 97 TYR A CA 1
ATOM 730 C C . TYR A 1 97 ? -10.523 -0.481 -7.262 1 91.81 97 TYR A C 1
ATOM 732 O O . TYR A 1 97 ? -9.562 -0.412 -6.492 1 91.81 97 TYR A O 1
ATOM 740 N N . ARG A 1 98 ? -11.461 0.526 -7.328 1 91.81 98 ARG A N 1
ATOM 741 C CA . ARG A 1 98 ? -11.234 1.805 -6.66 1 91.81 98 ARG A CA 1
ATOM 742 C C . ARG A 1 98 ? -11.484 1.688 -5.16 1 91.81 98 ARG A C 1
ATOM 744 O O . ARG A 1 98 ? -11.102 2.57 -4.391 1 91.81 98 ARG A O 1
ATOM 751 N N . GLN A 1 99 ? -12.141 0.636 -4.746 1 94.56 99 GLN A N 1
ATOM 752 C CA . GLN A 1 99 ? -12.492 0.446 -3.346 1 94.56 99 GLN A CA 1
ATOM 753 C C . GLN A 1 99 ? -11.422 -0.353 -2.609 1 94.56 99 GLN A C 1
ATOM 755 O O . GLN A 1 99 ? -11.508 -0.542 -1.394 1 94.56 99 GLN A O 1
ATOM 760 N N . VAL A 1 100 ? -10.367 -0.803 -3.297 1 95.88 100 VAL A N 1
ATOM 761 C CA . VAL A 1 100 ? -9.367 -1.71 -2.734 1 95.88 100 VAL A CA 1
ATOM 762 C C . VAL A 1 100 ? -8.664 -1.037 -1.559 1 95.88 100 VAL A C 1
ATOM 764 O O . VAL A 1 100 ? -8.594 -1.602 -0.464 1 95.88 100 VAL A O 1
ATOM 767 N N . THR A 1 101 ? -8.227 0.207 -1.75 1 95.81 101 THR A N 1
ATOM 768 C CA . THR A 1 101 ? -7.508 0.918 -0.697 1 95.81 101 THR A CA 1
ATOM 769 C C . THR A 1 101 ? -8.43 1.197 0.489 1 95.81 101 THR A C 1
ATOM 771 O O . THR A 1 101 ? -8.031 1.022 1.643 1 95.81 101 THR A O 1
ATOM 774 N N . ASP A 1 102 ? -9.664 1.513 0.173 1 95.94 102 ASP A N 1
ATOM 775 C CA . ASP A 1 102 ? -10.617 1.81 1.233 1 95.94 102 ASP A CA 1
ATOM 776 C C . ASP A 1 102 ? -10.906 0.571 2.08 1 95.94 102 ASP A C 1
ATOM 778 O O . ASP A 1 102 ? -10.906 0.641 3.311 1 95.94 102 ASP A O 1
ATOM 782 N N . ALA A 1 103 ? -11.102 -0.516 1.428 1 96.56 103 ALA A N 1
ATOM 783 C CA . ALA A 1 103 ? -11.367 -1.769 2.129 1 96.56 103 ALA A CA 1
ATOM 784 C C . ALA A 1 103 ? -10.18 -2.174 2.996 1 96.56 103 ALA A C 1
ATOM 786 O O . ALA A 1 103 ? -10.352 -2.641 4.125 1 96.56 103 ALA A O 1
ATOM 787 N N . HIS A 1 104 ? -9.016 -1.964 2.455 1 97.75 104 HIS A N 1
ATOM 788 C CA . HIS A 1 104 ? -7.785 -2.273 3.18 1 97.75 104 HIS A CA 1
ATOM 789 C C . HIS A 1 104 ? -7.668 -1.436 4.449 1 97.75 104 HIS A C 1
ATOM 791 O O . HIS A 1 104 ? -7.449 -1.975 5.535 1 97.75 104 HIS A O 1
ATOM 797 N N . LEU A 1 105 ? -7.879 -0.167 4.344 1 97.81 105 LEU A N 1
ATOM 798 C CA . LEU A 1 105 ? -7.73 0.753 5.465 1 97.81 105 LEU A CA 1
ATOM 799 C C . LEU A 1 105 ? -8.82 0.521 6.508 1 97.81 105 LEU A C 1
ATOM 801 O O . LEU A 1 105 ? -8.562 0.619 7.711 1 97.81 105 LEU A O 1
ATOM 805 N N . LEU A 1 106 ? -10.016 0.22 6.066 1 97.25 106 LEU A N 1
ATOM 806 C CA . LEU A 1 106 ? -11.102 -0.088 6.988 1 97.25 106 LEU A CA 1
ATOM 807 C C . LEU A 1 106 ? -10.766 -1.32 7.824 1 97.25 106 LEU A C 1
ATOM 809 O O . LEU A 1 106 ? -10.992 -1.333 9.039 1 97.25 106 LEU A O 1
ATOM 813 N N . THR A 1 107 ? -10.203 -2.324 7.148 1 97.19 107 THR A N 1
ATOM 814 C CA . THR A 1 107 ? -9.836 -3.562 7.824 1 97.19 107 THR A CA 1
ATOM 815 C C . THR A 1 107 ? -8.727 -3.312 8.836 1 97.19 107 THR A C 1
ATOM 817 O O . THR A 1 107 ? -8.805 -3.77 9.984 1 97.19 107 THR A O 1
ATOM 820 N N . LEU A 1 108 ? -7.742 -2.52 8.438 1 97.88 108 LEU A N 1
ATOM 821 C CA . LEU A 1 108 ? -6.641 -2.205 9.344 1 97.88 108 LEU A CA 1
ATOM 822 C C . LEU A 1 108 ? -7.137 -1.429 10.555 1 97.88 108 LEU A C 1
ATOM 824 O O . LEU A 1 108 ? -6.773 -1.745 11.688 1 97.88 108 LEU A O 1
ATOM 828 N N . ALA A 1 109 ? -7.953 -0.419 10.297 1 97.31 109 ALA A N 1
ATOM 829 C CA . ALA A 1 109 ? -8.5 0.398 11.375 1 97.31 109 ALA A CA 1
ATOM 830 C C . ALA A 1 109 ? -9.273 -0.457 12.375 1 97.31 109 ALA A C 1
ATOM 832 O O . ALA A 1 109 ? -9.094 -0.33 13.586 1 97.31 109 ALA A O 1
ATOM 833 N N . ARG A 1 110 ? -10.055 -1.333 11.844 1 96.25 110 ARG A N 1
ATOM 834 C CA . ARG A 1 110 ? -10.852 -2.215 12.695 1 96.25 110 ARG A CA 1
ATOM 835 C C . ARG A 1 110 ? -9.961 -3.107 13.547 1 96.25 110 ARG A C 1
ATOM 837 O O . ARG A 1 110 ? -10.18 -3.242 14.75 1 96.25 110 ARG A O 1
ATOM 844 N N . ARG A 1 111 ? -8.938 -3.686 12.984 1 96.38 111 ARG A N 1
ATOM 845 C CA . ARG A 1 111 ? -8.039 -4.605 13.672 1 96.38 111 ARG A CA 1
ATOM 846 C C . ARG A 1 111 ? -7.27 -3.891 14.781 1 96.38 111 ARG A C 1
ATOM 848 O O . ARG A 1 111 ? -6.953 -4.492 15.812 1 96.38 111 ARG A O 1
ATOM 855 N N . ARG A 1 112 ? -7.039 -2.643 14.57 1 96.69 112 ARG A N 1
ATOM 856 C CA . ARG A 1 112 ? -6.238 -1.882 15.523 1 96.69 112 ARG A CA 1
ATOM 857 C C . ARG A 1 112 ? -7.133 -1.13 16.5 1 96.69 112 ARG A C 1
ATOM 859 O O . ARG A 1 112 ? -6.637 -0.432 17.391 1 96.69 112 ARG A O 1
ATOM 866 N N . GLY A 1 113 ? -8.398 -1.201 16.312 1 95 113 GLY A N 1
ATOM 867 C CA . GLY A 1 113 ? -9.344 -0.55 17.219 1 95 113 GLY A CA 1
ATOM 868 C C . GLY A 1 113 ? -9.32 0.963 17.109 1 95 113 GLY A C 1
ATOM 869 O O . GLY A 1 113 ? -9.398 1.664 18.109 1 95 113 GLY A O 1
ATOM 870 N N . VAL A 1 114 ? -9.133 1.483 15.906 1 96.69 114 VAL A N 1
ATOM 871 C CA . VAL A 1 114 ? -9.086 2.928 15.703 1 96.69 114 VAL A CA 1
ATOM 872 C C . VAL A 1 114 ? -10.156 3.336 14.688 1 96.69 114 VAL A C 1
ATOM 874 O O . VAL A 1 114 ? -10.711 2.488 13.984 1 96.69 114 VAL A O 1
ATOM 877 N N . ARG A 1 115 ? -10.438 4.602 14.648 1 96.5 115 ARG A N 1
ATOM 878 C CA . ARG A 1 115 ? -11.367 5.113 13.656 1 96.5 115 ARG A CA 1
ATOM 879 C C . ARG A 1 115 ? -10.641 5.516 12.375 1 96.5 115 ARG A C 1
ATOM 881 O O . ARG A 1 115 ? -9.523 6.031 12.43 1 96.5 115 ARG A O 1
ATOM 888 N N . LEU A 1 116 ? -11.328 5.266 11.281 1 97.75 116 LEU A N 1
ATOM 889 C CA . LEU A 1 116 ? -10.805 5.754 10.008 1 97.75 116 LEU A CA 1
ATOM 890 C C . LEU A 1 116 ? -11.414 7.105 9.648 1 97.75 116 LEU A C 1
ATOM 892 O O . LEU A 1 116 ? -12.641 7.25 9.633 1 97.75 116 LEU A O 1
ATOM 896 N N . VAL A 1 117 ? -10.539 8.102 9.461 1 97.75 117 VAL A N 1
ATOM 897 C CA . VAL A 1 117 ? -10.984 9.438 9.086 1 97.75 117 VAL A CA 1
ATOM 898 C C . VAL A 1 117 ? -10.805 9.641 7.586 1 97.75 117 VAL A C 1
ATOM 900 O O . VAL A 1 117 ? -9.711 9.438 7.051 1 97.75 117 VAL A O 1
ATOM 903 N N . THR A 1 118 ? -11.859 10.07 6.945 1 97 118 THR A N 1
ATOM 904 C CA . THR A 1 118 ? -11.852 10.195 5.488 1 97 118 THR A CA 1
ATOM 905 C C . THR A 1 118 ? -12.867 11.234 5.027 1 97 118 THR A C 1
ATOM 907 O O . THR A 1 118 ? -13.773 11.602 5.777 1 97 118 THR A O 1
ATOM 910 N N . PHE A 1 119 ? -12.656 11.75 3.803 1 95.12 119 PHE A N 1
ATOM 911 C CA . PHE A 1 119 ? -13.609 12.641 3.152 1 95.12 119 PHE A CA 1
ATOM 912 C C . PHE A 1 119 ? -14.461 11.867 2.148 1 95.12 119 PHE A C 1
ATOM 914 O O . PHE A 1 119 ? -15.398 12.422 1.568 1 95.12 119 PHE A O 1
ATOM 921 N N . ASP A 1 120 ? -14.172 10.609 1.941 1 92.75 120 ASP A N 1
ATOM 922 C CA . ASP A 1 120 ? -14.812 9.82 0.894 1 92.75 120 ASP A CA 1
ATOM 923 C C . ASP A 1 120 ? -16.016 9.055 1.438 1 92.75 120 ASP A C 1
ATOM 925 O O . ASP A 1 120 ? -15.867 8.078 2.178 1 92.75 120 ASP A O 1
ATOM 929 N N . ALA A 1 121 ? -17.172 9.359 0.988 1 92.12 121 ALA A N 1
ATOM 930 C CA . ALA A 1 121 ? -18.406 8.734 1.448 1 92.12 121 ALA A CA 1
ATOM 931 C C . ALA A 1 121 ? -18.453 7.258 1.063 1 92.12 121 ALA A C 1
ATOM 933 O O . ALA A 1 121 ? -19.156 6.469 1.697 1 92.12 121 ALA A O 1
ATOM 934 N N . GLY A 1 122 ? -17.719 6.902 0.032 1 91.31 122 GLY A N 1
ATOM 935 C CA . GLY A 1 122 ? -17.656 5.504 -0.369 1 91.31 122 GLY A CA 1
ATOM 936 C C . GLY A 1 122 ? -17.062 4.602 0.7 1 91.31 122 GLY A C 1
ATOM 937 O O . GLY A 1 122 ? -17.5 3.457 0.857 1 91.31 122 GLY A O 1
ATOM 938 N N . VAL A 1 123 ? -16.156 5.129 1.437 1 92.5 123 VAL A N 1
ATOM 939 C CA . VAL A 1 123 ? -15.555 4.375 2.529 1 92.5 123 VAL A CA 1
ATOM 940 C C . VAL A 1 123 ? -16.609 4.078 3.596 1 92.5 123 VAL A C 1
ATOM 942 O O . VAL A 1 123 ? -16.641 2.977 4.148 1 92.5 123 VAL A O 1
ATOM 945 N N . PHE A 1 124 ? -17.375 5.098 3.877 1 87.5 124 PHE A N 1
ATOM 946 C CA . PHE A 1 124 ? -18.422 4.938 4.875 1 87.5 124 PHE A CA 1
ATOM 947 C C . PHE A 1 124 ? -19.406 3.852 4.453 1 87.5 124 PHE A C 1
ATOM 949 O O . PHE A 1 124 ? -19.844 3.051 5.281 1 87.5 124 PHE A O 1
ATOM 956 N N . THR A 1 125 ? -19.734 3.822 3.234 1 89.12 125 THR A N 1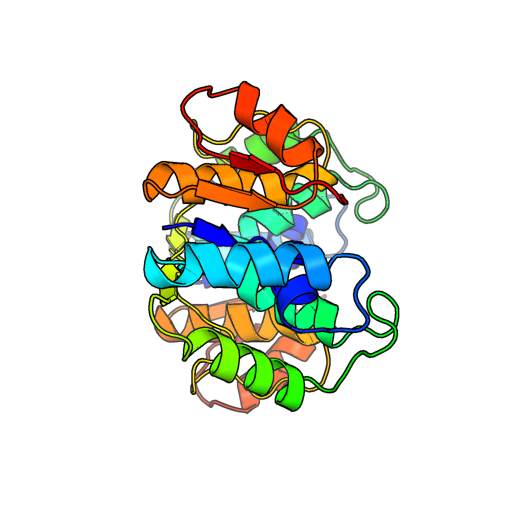
ATOM 957 C CA . THR A 1 125 ? -20.656 2.811 2.707 1 89.12 125 THR A CA 1
ATOM 958 C C . THR A 1 125 ? -20.062 1.413 2.871 1 89.12 125 THR A C 1
ATOM 960 O O . THR A 1 125 ? -20.75 0.482 3.279 1 89.12 125 THR A O 1
ATOM 963 N N . LEU A 1 126 ? -18.797 1.263 2.57 1 92.5 126 LEU A N 1
ATOM 964 C CA . LEU A 1 126 ? -18.109 -0.013 2.742 1 92.5 126 LEU A CA 1
ATOM 965 C C . LEU A 1 126 ? -18.141 -0.451 4.203 1 92.5 126 LEU A C 1
ATOM 967 O O . LEU A 1 126 ? -18.297 -1.637 4.496 1 92.5 126 LEU A O 1
ATOM 971 N N . ALA A 1 127 ? -18 0.469 5.082 1 92.88 127 ALA A N 1
ATOM 972 C CA . ALA A 1 127 ? -17.922 0.198 6.516 1 92.88 127 ALA A CA 1
ATOM 973 C C . ALA A 1 127 ? -19.25 -0.347 7.043 1 92.88 127 ALA A C 1
ATOM 975 O O . ALA A 1 127 ? -19.281 -1.004 8.086 1 92.88 127 ALA A O 1
ATOM 976 N N . GLN A 1 128 ? -20.297 -0.06 6.328 1 90.81 128 GLN A N 1
ATOM 977 C CA . GLN A 1 128 ? -21.625 -0.483 6.773 1 90.81 128 GLN A CA 1
ATOM 978 C C . GLN A 1 128 ? -21.766 -2 6.707 1 90.81 128 GLN A C 1
ATOM 980 O O . GLN A 1 128 ? -22.688 -2.57 7.301 1 90.81 128 GLN A O 1
ATOM 985 N N . GLN A 1 129 ? -20.906 -2.678 5.973 1 90.88 129 GLN A N 1
ATOM 986 C CA . GLN A 1 129 ? -20.922 -4.137 5.91 1 90.88 129 GLN A CA 1
ATOM 987 C C . GLN A 1 129 ? -20.531 -4.746 7.254 1 90.88 129 GLN A C 1
ATOM 989 O O . GLN A 1 129 ? -20.812 -5.914 7.516 1 90.88 129 GLN A O 1
ATOM 994 N N . ARG A 1 130 ? -19.828 -4.055 8.164 1 86.5 130 ARG A N 1
ATOM 995 C CA . ARG A 1 130 ? -19.469 -4.434 9.523 1 86.5 130 ARG A CA 1
ATOM 996 C C . ARG A 1 130 ? -19.766 -3.307 10.508 1 86.5 130 ARG A C 1
ATOM 998 O O . ARG A 1 130 ? -18.922 -2.438 10.742 1 86.5 130 ARG A O 1
ATOM 1005 N N . PRO A 1 131 ? -20.828 -3.631 11.211 1 75.38 131 PRO A N 1
ATOM 1006 C CA . PRO A 1 131 ? -21.234 -2.531 12.094 1 75.38 131 PRO A CA 1
ATOM 1007 C C . PRO A 1 131 ? -20.266 -2.318 13.258 1 75.38 131 PRO A C 1
ATOM 1009 O O . PRO A 1 131 ? -19.578 -3.256 13.672 1 75.38 131 PRO A O 1
ATOM 1012 N N . LYS A 1 132 ? -19.672 -1.54 13.312 1 78.06 132 LYS A N 1
ATOM 1013 C CA . LYS A 1 132 ? -18.828 -1.158 14.445 1 78.06 132 LYS A CA 1
ATOM 1014 C C . LYS A 1 132 ? -17.484 -0.622 13.961 1 78.06 132 LYS A C 1
ATOM 1016 O O . LYS A 1 132 ? -16.625 -0.267 14.773 1 78.06 132 LYS A O 1
ATOM 1021 N N . THR A 1 133 ? -17.406 -0.841 12.586 1 79.62 133 THR A N 1
ATOM 1022 C CA . THR A 1 133 ? -16.172 -0.214 12.109 1 79.62 133 THR A CA 1
ATOM 1023 C C . THR A 1 133 ? -16.281 1.306 12.188 1 79.62 133 THR A C 1
ATOM 1025 O O . THR A 1 133 ? -17.094 1.919 11.5 1 79.62 133 THR A O 1
ATOM 1028 N N . PRO A 1 134 ? -15.57 1.798 13.055 1 86.06 134 PRO A N 1
ATOM 1029 C CA . PRO A 1 134 ? -15.719 3.242 13.25 1 86.06 134 PRO A CA 1
ATOM 1030 C C . PRO A 1 134 ? -15.094 4.059 12.117 1 86.06 134 PRO A C 1
ATOM 1032 O O . PRO A 1 134 ? -13.883 3.994 11.906 1 86.06 134 PRO A O 1
ATOM 1035 N N . VAL A 1 135 ? -15.906 4.648 11.398 1 93.44 135 VAL A N 1
ATOM 1036 C CA . VAL A 1 135 ? -15.508 5.582 10.352 1 93.44 135 VAL A CA 1
ATOM 1037 C C . VAL A 1 135 ? -16 6.984 10.695 1 93.44 135 VAL A C 1
ATOM 1039 O O . VAL A 1 135 ? -17.125 7.156 11.188 1 93.44 135 VAL A O 1
ATOM 1042 N N . GLU A 1 136 ? -15.148 7.863 10.57 1 94 136 GLU A N 1
ATOM 1043 C CA . GLU A 1 136 ? -15.523 9.266 10.703 1 94 136 GLU A CA 1
ATOM 1044 C C . GLU A 1 136 ? -15.43 9.992 9.359 1 94 136 GLU A C 1
ATOM 1046 O O . GLU A 1 136 ? -14.336 10.25 8.859 1 94 136 GLU A O 1
ATOM 1051 N N . LEU A 1 137 ? -16.578 10.242 8.773 1 93.19 137 LEU A N 1
ATOM 1052 C CA . LEU A 1 137 ? -16.688 10.961 7.508 1 93.19 137 LEU A CA 1
ATOM 1053 C C . LEU A 1 137 ? -16.656 12.469 7.73 1 93.19 137 LEU A C 1
ATOM 1055 O O . LEU A 1 137 ? -17.5 13 8.453 1 93.19 137 LEU A O 1
ATOM 1059 N N . LEU A 1 138 ? -15.664 13.102 7.168 1 93 138 LEU A N 1
ATOM 1060 C CA . LEU A 1 138 ? -15.602 14.555 7.242 1 93 138 LEU A CA 1
ATOM 1061 C C . LEU A 1 138 ? -16.281 15.188 6.035 1 93 138 LEU A C 1
ATOM 1063 O O . LEU A 1 138 ? -16.109 14.727 4.906 1 93 138 LEU A O 1
ATOM 1067 N N . THR A 1 139 ? -17.281 15.953 6.219 1 84 139 THR A N 1
ATOM 1068 C CA . THR A 1 139 ? -18 16.641 5.16 1 84 139 THR A CA 1
ATOM 1069 C C . THR A 1 139 ? -17.625 18.109 5.102 1 84 139 THR A C 1
ATOM 1071 O O . THR A 1 139 ? -17.203 18.688 6.105 1 84 139 THR A O 1
ATOM 1074 N N . ILE A 1 140 ? -17.422 18.562 3.742 1 70 140 ILE A N 1
ATOM 1075 C CA . ILE A 1 140 ? -17.188 20 3.596 1 70 140 ILE A CA 1
ATOM 1076 C C . ILE A 1 140 ? -18.328 20.781 4.227 1 70 140 ILE A C 1
ATOM 1078 O O . ILE A 1 140 ? -19.5 20.422 4.066 1 70 140 ILE A O 1
ATOM 1082 N N . LEU A 1 141 ? -18.031 21.484 5.34 1 53.09 141 LEU A N 1
ATOM 1083 C CA . LEU A 1 141 ? -19.078 22.375 5.816 1 53.09 141 LEU A CA 1
ATOM 1084 C C . LEU A 1 141 ? -19.438 23.406 4.75 1 53.09 141 LEU A C 1
ATOM 1086 O O . LEU A 1 141 ? -18.594 23.797 3.939 1 53.09 141 LEU A O 1
ATOM 1090 N N . MET B 1 1 ? 13.875 -17.078 0.19 1 96.25 1 MET B N 1
ATOM 1091 C CA . MET B 1 1 ? 12.555 -16.453 0.185 1 96.25 1 MET B CA 1
ATOM 1092 C C . MET B 1 1 ? 12.562 -15.195 -0.671 1 96.25 1 MET B C 1
ATOM 1094 O O . MET B 1 1 ? 13.531 -14.43 -0.658 1 96.25 1 MET B O 1
ATOM 1098 N N . ALA B 1 2 ? 11.531 -15.125 -1.479 1 97.62 2 ALA B N 1
ATOM 1099 C CA . ALA B 1 2 ? 11.461 -14.023 -2.434 1 97.62 2 ALA B CA 1
ATOM 1100 C C . ALA B 1 2 ? 10.141 -13.273 -2.312 1 97.62 2 ALA B C 1
ATOM 1102 O O . ALA B 1 2 ? 9.07 -13.898 -2.266 1 97.62 2 ALA B O 1
ATOM 1103 N N . LEU B 1 3 ? 10.234 -12.008 -2.203 1 98.38 3 LEU B N 1
ATOM 1104 C CA . LEU B 1 3 ? 9.062 -11.148 -2.266 1 98.38 3 LEU B CA 1
ATOM 1105 C C . LEU B 1 3 ? 8.75 -10.758 -3.707 1 98.38 3 LEU B C 1
ATOM 1107 O O . LEU B 1 3 ? 9.594 -10.18 -4.395 1 98.38 3 LEU B O 1
ATOM 1111 N N . LEU B 1 4 ? 7.555 -11.133 -4.16 1 98.31 4 LEU B N 1
ATOM 1112 C CA . LEU B 1 4 ? 7.152 -10.773 -5.516 1 98.31 4 LEU B CA 1
ATOM 1113 C C . LEU B 1 4 ? 6.492 -9.406 -5.543 1 98.31 4 LEU B C 1
ATOM 1115 O O . LEU B 1 4 ? 5.605 -9.117 -4.73 1 98.31 4 LEU B O 1
ATOM 1119 N N . ASP B 1 5 ? 6.961 -8.523 -6.438 1 97.62 5 ASP B N 1
ATOM 1120 C CA . ASP B 1 5 ? 6.238 -7.262 -6.578 1 97.62 5 ASP B CA 1
ATOM 1121 C C . ASP B 1 5 ? 4.918 -7.469 -7.32 1 97.62 5 ASP B C 1
ATOM 1123 O O . ASP B 1 5 ? 4.559 -8.602 -7.656 1 97.62 5 ASP B O 1
ATOM 1127 N N . VAL B 1 6 ? 4.199 -6.402 -7.547 1 97.12 6 VAL B N 1
ATOM 1128 C CA . VAL B 1 6 ? 2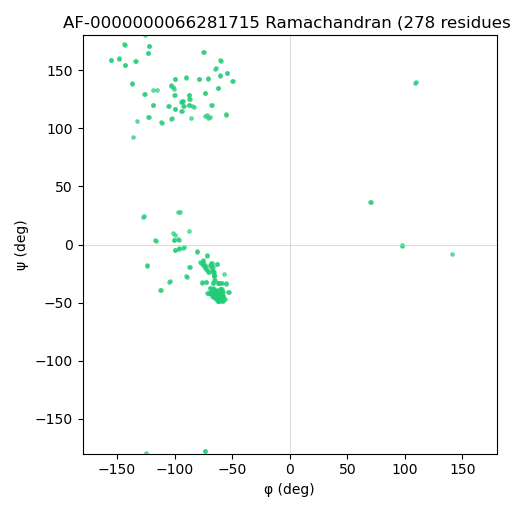.85 -6.48 -8.094 1 97.12 6 VAL B CA 1
ATOM 1129 C C . VAL B 1 6 ? 2.896 -7.078 -9.5 1 97.12 6 VAL B C 1
ATOM 1131 O O . VAL B 1 6 ? 2.17 -8.031 -9.797 1 97.12 6 VAL B O 1
ATOM 1134 N N . ASN B 1 7 ? 3.832 -6.574 -10.328 1 95.25 7 ASN B N 1
ATOM 1135 C CA . ASN B 1 7 ? 3.904 -7.016 -11.719 1 95.25 7 ASN B CA 1
ATOM 1136 C C . ASN B 1 7 ? 4.293 -8.492 -11.812 1 95.25 7 ASN B C 1
ATOM 1138 O O . ASN B 1 7 ? 3.762 -9.219 -12.656 1 95.25 7 ASN B O 1
ATOM 1142 N N . ALA B 1 8 ? 5.184 -8.914 -10.977 1 97.06 8 ALA B N 1
ATOM 1143 C CA . ALA B 1 8 ? 5.57 -10.32 -10.945 1 97.06 8 ALA B CA 1
ATOM 1144 C C . ALA B 1 8 ? 4.395 -11.203 -10.539 1 97.06 8 ALA B C 1
ATOM 1146 O O . ALA B 1 8 ? 4.18 -12.266 -11.125 1 97.06 8 ALA B O 1
ATOM 1147 N N . LEU B 1 9 ? 3.645 -10.758 -9.562 1 97.5 9 LEU B N 1
ATOM 1148 C CA . LEU B 1 9 ? 2.484 -11.508 -9.086 1 97.5 9 LEU B CA 1
ATOM 1149 C C . LEU B 1 9 ? 1.417 -11.602 -10.172 1 97.5 9 LEU B C 1
ATOM 1151 O O . LEU B 1 9 ? 0.84 -12.672 -10.391 1 97.5 9 LEU B O 1
ATOM 1155 N N . VAL B 1 10 ? 1.183 -10.477 -10.844 1 97.31 10 VAL B N 1
ATOM 1156 C CA . VAL B 1 10 ? 0.192 -10.438 -11.914 1 97.31 10 VAL B CA 1
ATOM 1157 C C . VAL B 1 10 ? 0.646 -11.32 -13.07 1 97.31 10 VAL B C 1
ATOM 1159 O O . VAL B 1 10 ? -0.137 -12.117 -13.594 1 97.31 10 VAL B O 1
ATOM 1162 N N . ALA B 1 11 ? 1.918 -11.203 -13.422 1 96.69 11 ALA B N 1
ATOM 1163 C CA . ALA B 1 11 ? 2.465 -12.031 -14.492 1 96.69 11 ALA B CA 1
ATOM 1164 C C . ALA B 1 11 ? 2.324 -13.516 -14.172 1 96.69 11 ALA B C 1
ATOM 1166 O O . ALA B 1 11 ? 2.07 -14.328 -15.062 1 96.69 11 ALA B O 1
ATOM 1167 N N . LEU B 1 12 ? 2.514 -13.859 -12.922 1 96.75 12 LEU B N 1
ATOM 1168 C CA . LEU B 1 12 ? 2.443 -15.242 -12.477 1 96.75 12 LEU B CA 1
ATOM 1169 C C . LEU B 1 12 ? 1.022 -15.781 -12.602 1 96.75 12 LEU B C 1
ATOM 1171 O O . LEU B 1 12 ? 0.825 -16.938 -12.984 1 96.75 12 LEU B O 1
ATOM 1175 N N . ALA B 1 13 ? 0.036 -14.914 -12.398 1 96.25 13 ALA B N 1
ATOM 1176 C CA . ALA B 1 13 ? -1.355 -15.344 -12.281 1 96.25 13 ALA B CA 1
ATOM 1177 C C . ALA B 1 13 ? -2.033 -15.375 -13.648 1 96.25 13 ALA B C 1
ATOM 1179 O O . ALA B 1 13 ? -2.963 -16.156 -13.875 1 96.25 13 ALA B O 1
ATOM 1180 N N . TRP B 1 14 ? -1.538 -14.523 -14.539 1 93.94 14 TRP B N 1
ATOM 1181 C CA . TRP B 1 14 ? -2.279 -14.352 -15.789 1 93.94 14 TRP B CA 1
ATOM 1182 C C . TRP B 1 14 ? -1.435 -14.766 -16.984 1 93.94 14 TRP B C 1
ATOM 1184 O O . TRP B 1 14 ? -0.421 -14.133 -17.297 1 93.94 14 TRP B O 1
ATOM 1194 N N . ASP B 1 15 ? -1.946 -15.719 -17.672 1 91.81 15 ASP B N 1
ATOM 1195 C CA . ASP B 1 15 ? -1.192 -16.297 -18.781 1 91.81 15 ASP B CA 1
ATOM 1196 C C . ASP B 1 15 ? -1.15 -15.352 -19.984 1 91.81 15 ASP B C 1
ATOM 1198 O O . ASP B 1 15 ? -0.308 -15.508 -20.859 1 91.81 15 ASP B O 1
ATOM 1202 N N . SER B 1 16 ? -2.068 -14.367 -20.062 1 88.44 16 SER B N 1
ATOM 1203 C CA . SER B 1 16 ? -2.076 -13.375 -21.125 1 88.44 16 SER B CA 1
ATOM 1204 C C . SER B 1 16 ? -0.982 -12.336 -20.938 1 88.44 16 SER B C 1
ATOM 1206 O O . SER B 1 16 ? -0.679 -11.562 -21.844 1 88.44 16 SER B O 1
ATOM 1208 N N . HIS B 1 17 ? -0.438 -12.344 -19.734 1 89.38 17 HIS B N 1
ATOM 1209 C CA . HIS B 1 17 ? 0.607 -11.367 -19.453 1 89.38 17 HIS B CA 1
ATOM 1210 C C . HIS B 1 17 ? 1.892 -11.703 -20.203 1 89.38 17 HIS B C 1
ATOM 1212 O O . HIS B 1 17 ? 2.299 -12.867 -20.25 1 89.38 17 HIS B O 1
ATOM 1218 N N . ILE B 1 18 ? 2.637 -10.719 -20.688 1 88.62 18 ILE B N 1
ATOM 1219 C CA . ILE B 1 18 ? 3.797 -10.867 -21.562 1 88.62 18 ILE B CA 1
ATOM 1220 C C . ILE B 1 18 ? 4.918 -11.578 -20.812 1 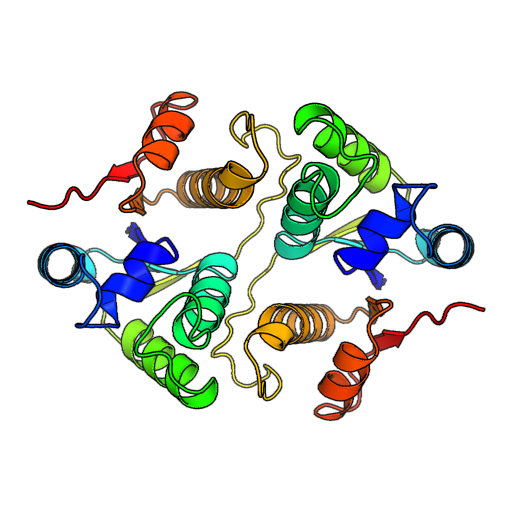88.62 18 ILE B C 1
ATOM 1222 O O . ILE B 1 18 ? 5.719 -12.297 -21.406 1 88.62 18 ILE B O 1
ATOM 1226 N N . HIS B 1 19 ? 4.961 -11.461 -19.516 1 92.31 19 HIS B N 1
ATOM 1227 C CA . HIS B 1 19 ? 6.047 -12.016 -18.703 1 92.31 19 HIS B CA 1
ATOM 1228 C C . HIS B 1 19 ? 5.637 -13.336 -18.062 1 92.31 19 HIS B C 1
ATOM 1230 O O . HIS B 1 19 ? 6.34 -13.852 -17.188 1 92.31 19 HIS B O 1
ATOM 1236 N N . HIS B 1 20 ? 4.527 -13.867 -18.406 1 94.69 20 HIS B N 1
ATOM 1237 C CA . HIS B 1 20 ? 3.969 -15.039 -17.734 1 94.69 20 HIS B CA 1
ATOM 1238 C C . HIS B 1 20 ? 4.918 -16.234 -17.828 1 94.69 20 HIS B C 1
ATOM 1240 O O . HIS B 1 20 ? 5.246 -16.844 -16.812 1 94.69 20 HIS B O 1
ATOM 1246 N N . ALA B 1 21 ? 5.426 -16.5 -19 1 95.19 21 ALA B N 1
ATOM 1247 C CA . ALA B 1 21 ? 6.289 -17.672 -19.188 1 95.19 21 ALA B CA 1
ATOM 1248 C C . ALA B 1 21 ? 7.555 -17.547 -18.344 1 95.19 21 ALA B C 1
ATOM 1250 O O . ALA B 1 21 ? 7.957 -18.516 -17.688 1 95.19 21 ALA B O 1
ATOM 1251 N N . ARG B 1 22 ? 8.102 -16.375 -18.344 1 96 22 ARG B N 1
ATOM 1252 C CA . ARG B 1 22 ? 9.352 -16.141 -17.625 1 96 22 ARG B CA 1
ATOM 1253 C C . ARG B 1 22 ? 9.148 -16.281 -16.125 1 96 22 ARG B C 1
ATOM 1255 O O . ARG B 1 22 ? 9.969 -16.906 -15.43 1 96 22 ARG B O 1
ATOM 1262 N N . ILE B 1 23 ? 8.117 -15.727 -15.562 1 97.12 23 ILE B N 1
ATOM 1263 C CA . ILE B 1 23 ? 7.895 -15.758 -14.125 1 97.12 23 ILE B CA 1
ATOM 1264 C C . ILE B 1 23 ? 7.473 -17.156 -13.695 1 97.12 23 ILE B C 1
ATOM 1266 O O . ILE B 1 23 ? 7.809 -17.609 -12.602 1 97.12 23 ILE B O 1
ATOM 1270 N N . ARG B 1 24 ? 6.773 -17.859 -14.547 1 96.25 24 ARG B N 1
ATOM 1271 C CA . ARG B 1 24 ? 6.387 -19.219 -14.234 1 96.25 24 ARG B CA 1
ATOM 1272 C C . ARG B 1 24 ? 7.609 -20.125 -14.117 1 96.25 24 ARG B C 1
ATOM 1274 O O . ARG B 1 24 ? 7.688 -20.969 -13.211 1 96.25 24 ARG B O 1
ATOM 1281 N N . GLU B 1 25 ? 8.461 -19.984 -15.039 1 96.19 25 GLU B N 1
ATOM 1282 C CA . GLU B 1 25 ? 9.711 -20.734 -14.984 1 96.19 25 GLU B CA 1
ATOM 1283 C C . GLU B 1 25 ? 10.484 -20.438 -13.703 1 96.19 25 GLU B C 1
ATOM 1285 O O . GLU B 1 25 ? 10.93 -21.344 -13.016 1 96.19 25 GLU B O 1
ATOM 1290 N N . TRP B 1 26 ? 10.594 -19.172 -13.453 1 97 26 TRP B N 1
ATOM 1291 C CA . TRP B 1 26 ? 11.273 -18.75 -12.234 1 97 26 TRP B CA 1
ATOM 1292 C C . TRP B 1 26 ? 10.594 -19.328 -11 1 97 26 TRP B C 1
ATOM 1294 O O . TRP B 1 26 ? 11.25 -19.844 -10.102 1 97 26 TRP B O 1
ATOM 1304 N N . PHE B 1 27 ? 9.297 -19.234 -11.008 1 96.88 27 PHE B N 1
ATOM 1305 C CA . PHE B 1 27 ? 8.5 -19.641 -9.867 1 96.88 27 PHE B CA 1
ATOM 1306 C C . PHE B 1 27 ? 8.602 -21.141 -9.633 1 96.88 27 PHE B C 1
ATOM 1308 O O . PHE B 1 27 ? 8.727 -21.594 -8.5 1 96.88 27 PHE B O 1
ATOM 1315 N N . THR B 1 28 ? 8.602 -21.891 -10.648 1 95 28 THR B N 1
ATOM 1316 C CA . THR B 1 28 ? 8.742 -23.328 -10.562 1 95 28 THR B CA 1
ATOM 1317 C C . THR B 1 28 ? 10.078 -23.719 -9.938 1 95 28 THR B C 1
ATOM 1319 O O . THR B 1 28 ? 10.156 -24.641 -9.125 1 95 28 THR B O 1
ATOM 1322 N N . ALA B 1 29 ? 11.023 -22.938 -10.203 1 95.44 29 ALA B N 1
ATOM 1323 C CA . ALA B 1 29 ? 12.375 -23.25 -9.75 1 95.44 29 ALA B CA 1
ATOM 1324 C C . ALA B 1 29 ? 12.609 -22.719 -8.336 1 95.44 29 ALA B C 1
ATOM 1326 O O . ALA B 1 29 ? 13.469 -23.234 -7.613 1 95.44 29 ALA B O 1
ATOM 1327 N N . ASN B 1 30 ? 11.758 -21.75 -7.914 1 95.62 30 ASN B N 1
ATOM 1328 C CA . ASN B 1 30 ? 12.156 -21.031 -6.715 1 95.62 30 ASN B CA 1
ATOM 1329 C C . ASN B 1 30 ? 11.086 -21.094 -5.637 1 95.62 30 ASN B C 1
ATOM 1331 O O . ASN B 1 30 ? 11.359 -20.828 -4.461 1 95.62 30 ASN B O 1
ATOM 1335 N N . ALA B 1 31 ? 9.875 -21.438 -5.984 1 93.56 31 ALA B N 1
ATOM 1336 C CA . ALA B 1 31 ? 8.766 -21.344 -5.043 1 93.56 31 ALA B CA 1
ATOM 1337 C C . ALA B 1 31 ? 9.008 -22.203 -3.811 1 93.56 31 ALA B C 1
ATOM 1339 O O . ALA B 1 31 ? 8.641 -21.812 -2.695 1 93.56 31 ALA B O 1
ATOM 1340 N N . THR B 1 32 ? 9.68 -23.312 -3.963 1 93.94 32 THR B N 1
ATOM 1341 C CA . THR B 1 32 ? 9.914 -24.25 -2.865 1 93.94 32 THR B CA 1
ATOM 1342 C C . THR B 1 32 ? 10.906 -23.672 -1.863 1 93.94 32 THR B C 1
ATOM 1344 O O . THR B 1 32 ? 10.938 -24.078 -0.7 1 93.94 32 THR B O 1
ATOM 1347 N N . LEU B 1 33 ? 11.719 -22.75 -2.332 1 95.31 33 LEU B N 1
ATOM 1348 C CA . LEU B 1 33 ? 12.68 -22.094 -1.456 1 95.31 33 LEU B CA 1
ATOM 1349 C C . LEU B 1 33 ? 12.008 -20.984 -0.652 1 95.31 33 LEU B C 1
ATOM 1351 O O . LEU B 1 33 ? 12.625 -20.391 0.24 1 95.31 33 LEU B O 1
ATOM 1355 N N . GLY B 1 34 ? 10.719 -20.734 -0.976 1 97.69 34 GLY B N 1
ATOM 1356 C CA . GLY B 1 34 ? 9.938 -19.734 -0.255 1 97.69 34 GLY B CA 1
ATOM 1357 C C . GLY B 1 34 ? 9.648 -18.484 -1.071 1 97.69 34 GLY B C 1
ATOM 1358 O O . GLY B 1 34 ? 10.523 -18.016 -1.803 1 97.69 34 GLY B O 1
ATOM 1359 N N . TRP B 1 35 ? 8.469 -18.031 -0.934 1 98.19 35 TRP B N 1
ATOM 1360 C CA . TRP B 1 35 ? 8.07 -16.781 -1.577 1 98.19 35 TRP B CA 1
ATOM 1361 C C . TRP B 1 35 ? 7.035 -16.047 -0.736 1 98.19 35 TRP B C 1
ATOM 1363 O O . TRP B 1 35 ? 6.469 -16.609 0.201 1 98.19 35 TRP B O 1
ATOM 1373 N N . ALA B 1 36 ? 6.934 -14.742 -1.022 1 98.5 36 ALA B N 1
ATOM 1374 C CA . ALA B 1 36 ? 6.133 -13.938 -0.103 1 98.5 36 ALA B CA 1
ATOM 1375 C C . ALA B 1 36 ? 5.355 -12.859 -0.851 1 98.5 36 ALA B C 1
ATOM 1377 O O . ALA B 1 36 ? 5.695 -12.516 -1.985 1 98.5 36 ALA B O 1
ATOM 1378 N N . THR B 1 37 ? 4.328 -12.477 -0.299 1 98.56 37 THR B N 1
ATOM 1379 C CA . THR B 1 37 ? 3.582 -11.266 -0.627 1 98.56 37 THR B CA 1
ATOM 1380 C C . THR B 1 37 ? 3.469 -10.359 0.591 1 98.56 37 THR B C 1
ATOM 1382 O O . THR B 1 37 ? 3.883 -10.727 1.691 1 98.56 37 THR B O 1
ATOM 1385 N N . CYS B 1 38 ? 3.018 -9.211 0.432 1 98.75 38 CYS B N 1
ATOM 1386 C CA . CYS B 1 38 ? 2.775 -8.242 1.496 1 98.75 38 CYS B CA 1
ATOM 1387 C C . CYS B 1 38 ? 1.521 -7.422 1.211 1 98.75 38 CYS B C 1
ATOM 1389 O O . CYS B 1 38 ? 0.925 -7.543 0.14 1 98.75 38 CYS B O 1
ATOM 1391 N N . PRO B 1 39 ? 1.066 -6.621 2.162 1 98.62 39 PRO B N 1
ATOM 1392 C CA . PRO B 1 39 ? -0.164 -5.859 1.94 1 98.62 39 PRO B CA 1
ATOM 1393 C C . PRO B 1 39 ? -0.129 -5.047 0.647 1 98.62 39 PRO B C 1
ATOM 1395 O O . PRO B 1 39 ? -1.088 -5.074 -0.128 1 98.62 39 PRO B O 1
ATOM 1398 N N . LEU B 1 40 ? 0.955 -4.457 0.371 1 97.94 40 LEU B N 1
ATOM 1399 C CA . LEU B 1 40 ? 1.073 -3.584 -0.793 1 97.94 40 LEU B CA 1
ATOM 1400 C C . LEU B 1 40 ? 0.989 -4.391 -2.086 1 97.94 40 LEU B C 1
ATOM 1402 O O . LEU B 1 40 ? 0.281 -4.004 -3.018 1 97.94 40 LEU B O 1
ATOM 1406 N N . THR B 1 41 ? 1.64 -5.535 -2.137 1 98.5 41 THR B N 1
ATOM 1407 C CA . THR B 1 41 ? 1.652 -6.297 -3.381 1 98.5 41 THR B CA 1
ATOM 1408 C C . THR B 1 41 ? 0.319 -7.008 -3.594 1 98.5 41 THR B C 1
ATOM 1410 O O . THR B 1 41 ? -0.141 -7.152 -4.727 1 98.5 41 THR B O 1
ATOM 1413 N N . GLU B 1 42 ? -0.333 -7.422 -2.502 1 98.5 42 GLU B N 1
ATOM 1414 C CA . GLU B 1 42 ? -1.634 -8.062 -2.654 1 98.5 42 GLU B CA 1
ATOM 1415 C C . GLU B 1 42 ? -2.703 -7.059 -3.066 1 98.5 42 GLU B C 1
ATOM 1417 O O . GLU B 1 42 ? -3.537 -7.352 -3.926 1 98.5 42 GLU B O 1
ATOM 1422 N N . ALA B 1 43 ? -2.66 -5.883 -2.457 1 97.69 43 ALA B N 1
ATOM 1423 C CA . ALA B 1 43 ? -3.588 -4.832 -2.865 1 97.69 43 ALA B CA 1
ATOM 1424 C C . ALA B 1 43 ? -3.373 -4.449 -4.328 1 97.69 43 ALA B C 1
ATOM 1426 O O . ALA B 1 43 ? -4.336 -4.309 -5.086 1 97.69 43 ALA B O 1
ATOM 1427 N N . GLY B 1 44 ? -2.104 -4.312 -4.719 1 97.19 44 GLY B N 1
ATOM 1428 C CA . GLY B 1 44 ? -1.78 -4.02 -6.105 1 97.19 44 GLY B CA 1
ATOM 1429 C C . GLY B 1 44 ? -2.238 -5.105 -7.066 1 97.19 44 GLY B C 1
ATOM 1430 O O . GLY B 1 44 ? -2.748 -4.805 -8.148 1 97.19 44 GLY B O 1
ATOM 1431 N N . PHE B 1 45 ? -2.062 -6.332 -6.699 1 97.94 45 PHE B N 1
ATOM 1432 C CA . PHE B 1 45 ? -2.486 -7.473 -7.5 1 97.94 45 PHE B CA 1
ATOM 1433 C C . PHE B 1 45 ? -3.979 -7.398 -7.801 1 97.94 45 PHE B C 1
ATOM 1435 O O . PHE B 1 45 ? -4.395 -7.543 -8.953 1 97.94 45 PHE B O 1
ATOM 1442 N N . VAL B 1 46 ? -4.793 -7.117 -6.742 1 97.75 46 VAL B N 1
ATOM 1443 C CA . VAL B 1 46 ? -6.242 -7.066 -6.91 1 97.75 46 VAL B CA 1
ATOM 1444 C C . VAL B 1 46 ? -6.621 -5.863 -7.773 1 97.75 46 VAL B C 1
ATOM 1446 O O . VAL B 1 46 ? -7.414 -5.988 -8.711 1 97.75 46 VAL B O 1
ATOM 1449 N N . ARG B 1 47 ? -5.98 -4.762 -7.531 1 96.38 47 ARG B N 1
ATOM 1450 C CA . ARG B 1 47 ? -6.285 -3.557 -8.297 1 96.38 47 ARG B CA 1
ATOM 1451 C C . ARG B 1 47 ? -5.984 -3.756 -9.773 1 96.38 47 ARG B C 1
ATOM 1453 O O . ARG B 1 47 ? -6.805 -3.426 -10.633 1 96.38 47 ARG B O 1
ATOM 1460 N N . VAL B 1 48 ? -4.852 -4.258 -10.047 1 96.19 48 VAL B N 1
ATOM 1461 C CA . VAL B 1 48 ? -4.414 -4.426 -11.43 1 96.19 48 VAL B CA 1
ATOM 1462 C C . VAL B 1 48 ? -5.246 -5.512 -12.109 1 96.19 48 VAL B C 1
ATOM 1464 O O . VAL B 1 48 ? -5.688 -5.344 -13.25 1 96.19 48 VAL B O 1
ATOM 1467 N N . SER B 1 49 ? -5.527 -6.617 -11.43 1 96.81 49 SER B N 1
ATOM 1468 C CA . SER B 1 49 ? -6.211 -7.781 -11.984 1 96.81 49 SER B CA 1
ATOM 1469 C C . SER B 1 49 ? -7.664 -7.461 -12.312 1 96.81 49 SER B C 1
ATOM 1471 O O . SER B 1 49 ? -8.32 -8.211 -13.039 1 96.81 49 SER B O 1
ATOM 1473 N N . THR B 1 50 ? -8.156 -6.312 -11.727 1 96.81 50 THR B N 1
ATOM 1474 C CA . THR B 1 50 ? -9.57 -6.012 -11.875 1 96.81 50 THR B CA 1
ATOM 1475 C C . THR B 1 50 ? -9.773 -4.723 -12.672 1 96.81 50 THR B C 1
ATOM 1477 O O . THR B 1 50 ? -10.898 -4.234 -12.797 1 96.81 50 THR B O 1
ATOM 1480 N N . ASN B 1 51 ? -8.711 -4.176 -13.109 1 96.12 51 ASN B N 1
ATOM 1481 C CA . ASN B 1 51 ? -8.758 -2.938 -13.875 1 96.12 51 ASN B CA 1
ATOM 1482 C C . ASN B 1 51 ? -8.586 -3.197 -15.367 1 96.12 51 ASN B C 1
ATOM 1484 O O . ASN B 1 51 ? -7.469 -3.455 -15.828 1 96.12 51 ASN B O 1
ATOM 1488 N N . PRO B 1 52 ? -9.586 -3.057 -16.172 1 93.44 52 PRO B N 1
ATOM 1489 C CA . PRO B 1 52 ? -9.5 -3.383 -17.594 1 93.44 52 PRO B CA 1
ATOM 1490 C C . PRO B 1 52 ? -8.578 -2.43 -18.375 1 93.44 52 PRO B C 1
ATOM 1492 O O . PRO B 1 52 ? -8.133 -2.75 -19.469 1 93.44 52 PRO B O 1
ATOM 1495 N N . LYS B 1 53 ? -8.32 -1.253 -17.781 1 93.19 53 LYS B N 1
ATOM 1496 C CA . LYS B 1 53 ? -7.406 -0.306 -18.406 1 93.19 53 LYS B CA 1
ATOM 1497 C C . LYS B 1 53 ? -5.957 -0.771 -18.297 1 93.19 53 LYS B C 1
ATOM 1499 O O . LYS B 1 53 ? -5.09 -0.309 -19.031 1 93.19 53 LYS B O 1
ATOM 1504 N N . VAL B 1 54 ? -5.703 -1.681 -17.391 1 91.69 54 VAL B N 1
ATOM 1505 C CA . VAL B 1 54 ? -4.328 -2.086 -17.109 1 91.69 54 VAL B CA 1
ATOM 1506 C C . VAL B 1 54 ? -4.113 -3.527 -17.562 1 91.69 54 VAL B C 1
ATOM 1508 O O . VAL B 1 54 ? -3.047 -3.867 -18.094 1 91.69 54 VAL B O 1
ATOM 1511 N N . LEU B 1 55 ? -5.133 -4.355 -17.344 1 91.62 55 LEU B N 1
ATOM 1512 C CA . LEU B 1 55 ? -5.09 -5.762 -17.719 1 91.62 55 LEU B CA 1
ATOM 1513 C C . LEU B 1 55 ? -6.254 -6.105 -18.656 1 91.62 55 LEU B C 1
ATOM 1515 O O . LEU B 1 55 ? -7.406 -6.145 -18.219 1 91.62 55 LEU B O 1
ATOM 1519 N N . PRO B 1 56 ? -5.977 -6.348 -19.859 1 90 56 PRO B N 1
ATOM 1520 C CA . PRO B 1 56 ? -7.035 -6.625 -20.844 1 90 56 PRO B CA 1
ATOM 1521 C C . PRO B 1 56 ? -7.938 -7.781 -20.422 1 90 56 PRO B C 1
ATOM 1523 O O . PRO B 1 56 ? -9.133 -7.777 -20.719 1 90 56 PRO B O 1
ATOM 1526 N N . SER B 1 57 ? -7.453 -8.742 -19.75 1 90.44 57 SER B N 1
ATOM 1527 C CA . SER B 1 57 ? -8.219 -9.906 -19.312 1 90.44 57 SER B CA 1
ATOM 1528 C C . SER B 1 57 ? -8.703 -9.734 -17.875 1 90.44 57 SER B C 1
ATOM 1530 O O . SER B 1 57 ? -8.805 -10.711 -17.125 1 90.44 57 SER B O 1
ATOM 1532 N N . ALA B 1 58 ? -8.898 -8.508 -17.469 1 91.31 58 ALA B N 1
ATOM 1533 C CA . ALA B 1 58 ? -9.312 -8.203 -16.094 1 91.31 58 ALA B CA 1
ATOM 1534 C C . ALA B 1 58 ? -10.578 -8.961 -15.719 1 91.31 58 ALA B C 1
ATOM 1536 O O . ALA B 1 58 ? -11.43 -9.227 -16.578 1 91.31 58 ALA B O 1
ATOM 1537 N N . ILE B 1 59 ? -10.656 -9.289 -14.461 1 93.88 59 ILE B N 1
ATOM 1538 C CA . ILE B 1 59 ? -11.781 -10.039 -13.914 1 93.88 59 ILE B CA 1
ATOM 1539 C C . ILE B 1 59 ? -12.391 -9.281 -12.742 1 93.88 59 ILE B C 1
ATOM 1541 O O . ILE B 1 59 ? -11.984 -8.156 -12.445 1 93.88 59 ILE B O 1
ATOM 1545 N N . GLY B 1 60 ? -13.438 -9.883 -12.164 1 94.38 60 GLY B N 1
ATOM 1546 C CA . GLY B 1 60 ? -14.062 -9.25 -11.016 1 94.38 60 GLY B CA 1
ATOM 1547 C C . GLY B 1 60 ? -13.234 -9.367 -9.75 1 94.38 60 GLY B C 1
ATOM 1548 O O . GLY B 1 60 ? -12.305 -10.18 -9.68 1 94.38 60 GLY B O 1
ATOM 1549 N N . ILE B 1 61 ? -13.562 -8.617 -8.797 1 95.44 61 ILE B N 1
ATOM 1550 C CA . ILE B 1 61 ? -12.828 -8.539 -7.539 1 95.44 61 ILE B CA 1
ATOM 1551 C C . ILE B 1 61 ? -12.828 -9.898 -6.852 1 95.44 61 ILE B C 1
ATOM 1553 O O . ILE B 1 61 ? -11.789 -10.383 -6.414 1 95.44 61 ILE B O 1
ATOM 1557 N N . ALA B 1 62 ? -14 -10.492 -6.77 1 94.69 62 ALA B N 1
ATOM 1558 C CA . ALA B 1 62 ? -14.117 -11.797 -6.109 1 94.69 62 ALA B CA 1
ATOM 1559 C C . ALA B 1 62 ? -13.211 -12.828 -6.773 1 94.69 62 ALA B C 1
ATOM 1561 O O . ALA B 1 62 ? -12.57 -13.633 -6.094 1 94.69 62 ALA B O 1
ATOM 1562 N N . ASP B 1 63 ? -13.164 -12.789 -8.086 1 96.06 63 ASP B N 1
ATOM 1563 C CA . ASP B 1 63 ? -12.32 -13.719 -8.836 1 96.06 63 ASP B CA 1
ATOM 1564 C C . ASP B 1 63 ? -10.844 -13.438 -8.602 1 96.06 63 ASP B C 1
ATOM 1566 O O . ASP B 1 63 ? -10.039 -14.359 -8.453 1 96.06 63 ASP B O 1
ATOM 1570 N N . ALA B 1 64 ? -10.5 -12.18 -8.594 1 97.12 64 ALA B N 1
ATOM 1571 C CA . ALA B 1 64 ? -9.109 -11.805 -8.336 1 97.12 64 ALA B CA 1
ATOM 1572 C C . ALA B 1 64 ? -8.664 -12.273 -6.953 1 97.12 64 ALA B C 1
ATOM 1574 O O . ALA B 1 64 ? -7.547 -12.766 -6.785 1 97.12 64 ALA B O 1
ATOM 1575 N N . ARG B 1 65 ? -9.531 -12.148 -5.949 1 97 65 ARG B N 1
ATOM 1576 C CA . ARG B 1 65 ? -9.234 -12.625 -4.602 1 97 65 ARG B CA 1
ATOM 1577 C C . ARG B 1 65 ? -9.062 -14.141 -4.574 1 97 65 ARG B C 1
ATOM 1579 O O . ARG B 1 65 ? -8.156 -14.648 -3.914 1 97 65 ARG B O 1
ATOM 1586 N N . ARG B 1 66 ? -9.891 -14.828 -5.328 1 97 66 ARG B N 1
ATOM 1587 C CA . ARG B 1 66 ? -9.789 -16.281 -5.391 1 97 66 ARG B CA 1
ATOM 1588 C C . ARG B 1 66 ? -8.469 -16.719 -6.016 1 97 66 ARG B C 1
ATOM 1590 O O . ARG B 1 66 ? -7.848 -17.672 -5.566 1 97 66 ARG B O 1
ATOM 1597 N N . VAL B 1 67 ? -8.102 -16.016 -7.066 1 97.38 67 VAL B N 1
ATOM 1598 C CA . VAL B 1 67 ? -6.828 -16.328 -7.711 1 97.38 67 VAL B CA 1
ATOM 1599 C C . VAL B 1 67 ? -5.684 -16.094 -6.727 1 97.38 67 VAL B C 1
ATOM 1601 O O . VAL B 1 67 ? -4.766 -16.922 -6.637 1 97.38 67 VAL B O 1
ATOM 1604 N N . LEU B 1 68 ? -5.738 -15.039 -5.973 1 98 68 LEU B N 1
ATOM 1605 C CA . LEU B 1 68 ? -4.707 -14.742 -4.984 1 98 68 LEU B CA 1
ATOM 1606 C C . LEU B 1 68 ? -4.684 -15.797 -3.885 1 98 68 LEU B C 1
ATOM 1608 O O . LEU B 1 68 ? -3.609 -16.219 -3.445 1 98 68 LEU B O 1
ATOM 1612 N N . VAL B 1 69 ? -5.836 -16.25 -3.414 1 97.81 69 VAL B N 1
ATOM 1613 C CA . VAL B 1 69 ? -5.926 -17.328 -2.428 1 97.81 69 VAL B CA 1
ATOM 1614 C C . VAL B 1 69 ? -5.258 -18.578 -2.971 1 97.81 69 VAL B C 1
ATOM 1616 O O . VAL B 1 69 ? -4.504 -19.25 -2.258 1 97.81 69 VAL B O 1
ATOM 1619 N N . ALA B 1 70 ? -5.512 -18.891 -4.203 1 97.44 70 ALA B N 1
ATOM 1620 C CA . ALA B 1 70 ? -4.93 -20.078 -4.836 1 97.44 70 ALA B CA 1
ATOM 1621 C C . ALA B 1 70 ? -3.412 -19.953 -4.926 1 97.44 70 ALA B C 1
ATOM 1623 O O . ALA B 1 70 ? -2.695 -20.938 -4.68 1 97.44 70 ALA B O 1
ATOM 1624 N N . LEU B 1 71 ? -2.945 -18.766 -5.27 1 96.62 71 LEU B N 1
ATOM 1625 C CA . LEU B 1 71 ? -1.505 -18.547 -5.328 1 96.62 71 LEU B CA 1
ATOM 1626 C C . LEU B 1 71 ? -0.869 -18.766 -3.957 1 96.62 71 LEU B C 1
ATOM 1628 O O . LEU B 1 71 ? 0.15 -19.438 -3.84 1 96.62 71 LEU B O 1
ATOM 1632 N N . ARG B 1 72 ? -1.496 -18.234 -2.949 1 96.38 72 ARG B N 1
ATOM 1633 C CA . ARG B 1 72 ? -0.956 -18.328 -1.597 1 96.38 72 ARG B CA 1
ATOM 1634 C C . ARG B 1 72 ? -0.934 -19.766 -1.111 1 96.38 72 ARG B C 1
ATOM 1636 O O . ARG B 1 72 ? -0.151 -20.125 -0.227 1 96.38 72 ARG B O 1
ATOM 1643 N N . ALA B 1 73 ? -1.769 -20.516 -1.632 1 95.62 73 ALA B N 1
ATOM 1644 C CA . ALA B 1 73 ? -1.895 -21.906 -1.2 1 95.62 73 ALA B CA 1
ATOM 1645 C C . ALA B 1 73 ? -0.749 -22.766 -1.744 1 95.62 73 ALA B C 1
ATOM 1647 O O . ALA B 1 73 ? -0.521 -23.875 -1.279 1 95.62 73 ALA B O 1
ATOM 1648 N N . VAL B 1 74 ? -0.102 -22.203 -2.766 1 92.81 74 VAL B N 1
ATOM 1649 C CA . VAL B 1 74 ? 1.077 -22.891 -3.281 1 92.81 74 VAL B CA 1
ATOM 1650 C C . VAL B 1 74 ? 2.143 -22.969 -2.191 1 92.81 74 VAL B C 1
ATOM 1652 O O . VAL B 1 74 ? 2.344 -22.016 -1.434 1 92.81 74 VAL B O 1
ATOM 1655 N N . GLY B 1 75 ? 2.787 -24.094 -1.963 1 93.31 75 GLY B N 1
ATOM 1656 C CA . GLY B 1 75 ? 3.779 -24.328 -0.924 1 93.31 75 GLY B CA 1
ATOM 1657 C C . GLY B 1 75 ? 4.863 -23.266 -0.887 1 93.31 75 GLY B C 1
ATOM 1658 O O . GLY B 1 75 ? 5.254 -22.734 -1.928 1 93.31 75 GLY B O 1
ATOM 1659 N N . GLY B 1 76 ? 5.277 -22.875 0.323 1 96.31 76 GLY B N 1
ATOM 1660 C CA . GLY B 1 76 ? 6.418 -22 0.497 1 96.31 76 GLY B CA 1
ATOM 1661 C C . GLY B 1 76 ? 6.023 -20.547 0.682 1 96.31 76 GLY B C 1
ATOM 1662 O O . GLY B 1 76 ? 6.883 -19.672 0.877 1 96.31 76 GLY B O 1
ATOM 1663 N N . HIS B 1 77 ? 4.75 -20.219 0.662 1 97.88 77 HIS B N 1
ATOM 1664 C CA . HIS B 1 77 ? 4.289 -18.844 0.732 1 97.88 77 HIS B CA 1
ATOM 1665 C C . HIS B 1 77 ? 4.336 -18.312 2.164 1 97.88 77 HIS B C 1
ATOM 1667 O O . HIS B 1 77 ? 4.016 -19.047 3.107 1 97.88 77 HIS B O 1
ATOM 1673 N N . ARG B 1 78 ? 4.68 -17.125 2.305 1 97.88 78 ARG B N 1
ATOM 1674 C CA . ARG B 1 78 ? 4.578 -16.359 3.549 1 97.88 78 ARG B CA 1
ATOM 1675 C C . ARG B 1 78 ? 4.047 -14.961 3.295 1 97.88 78 ARG B C 1
ATOM 1677 O O . ARG B 1 78 ? 4.418 -14.32 2.309 1 97.88 78 ARG B O 1
ATOM 1684 N N . PHE B 1 79 ? 3.193 -14.562 4.172 1 98.44 79 PHE B N 1
ATOM 1685 C CA . PHE B 1 79 ? 2.719 -13.188 4.141 1 98.44 79 PHE B CA 1
ATOM 1686 C C . PHE B 1 79 ? 3.559 -12.305 5.055 1 98.44 79 PHE B C 1
ATOM 1688 O O . PHE B 1 79 ? 3.686 -12.578 6.25 1 98.44 79 PHE B O 1
ATOM 1695 N N . LEU B 1 80 ? 4.152 -11.234 4.512 1 98.5 80 LEU B N 1
ATOM 1696 C CA . LEU B 1 80 ? 5.016 -10.344 5.289 1 98.5 80 LEU B CA 1
ATOM 1697 C C . LEU B 1 80 ? 4.258 -9.094 5.727 1 98.5 80 LEU B C 1
ATOM 1699 O O . LEU B 1 80 ? 3.84 -8.297 4.887 1 98.5 80 LEU B O 1
ATOM 1703 N N . ALA B 1 81 ? 4.117 -8.945 7.047 1 98.44 81 ALA B N 1
ATOM 1704 C CA . ALA B 1 81 ? 3.576 -7.684 7.551 1 98.44 81 ALA B CA 1
ATOM 1705 C C . ALA B 1 81 ? 4.469 -6.512 7.16 1 98.44 81 ALA B C 1
ATOM 1707 O O . ALA B 1 81 ? 5.688 -6.66 7.035 1 98.44 81 ALA B O 1
ATOM 1708 N N . ASP B 1 82 ? 3.812 -5.383 6.918 1 98.5 82 ASP B N 1
ATOM 1709 C CA . ASP B 1 82 ? 4.496 -4.188 6.434 1 98.5 82 ASP B CA 1
ATOM 1710 C C . ASP B 1 82 ? 4.629 -3.141 7.539 1 98.5 82 ASP B C 1
ATOM 1712 O O . ASP B 1 82 ? 3.623 -2.633 8.039 1 98.5 82 ASP B O 1
ATOM 1716 N N . ASP B 1 83 ? 5.855 -2.789 7.879 1 98.44 83 ASP B N 1
ATOM 1717 C CA . ASP B 1 83 ? 6.109 -1.783 8.906 1 98.44 83 ASP B CA 1
ATOM 1718 C C . ASP B 1 83 ? 7.039 -0.688 8.383 1 98.44 83 ASP B C 1
ATOM 1720 O O . ASP B 1 83 ? 7.742 -0.042 9.164 1 98.44 83 ASP B O 1
ATOM 1724 N N . VAL B 1 84 ? 7.023 -0.563 7.047 1 98.38 84 VAL B N 1
ATOM 1725 C CA . VAL B 1 84 ? 7.891 0.43 6.422 1 98.38 84 VAL B CA 1
ATOM 1726 C C . VAL B 1 84 ? 7.18 1.78 6.375 1 98.38 84 VAL B C 1
ATOM 1728 O O . VAL B 1 84 ? 6.047 1.877 5.891 1 98.38 84 VAL B O 1
ATOM 1731 N N . SER B 1 85 ? 7.793 2.771 6.895 1 98.44 85 SER B N 1
ATOM 1732 C CA . SER B 1 85 ? 7.418 4.164 6.672 1 98.44 85 SER B CA 1
ATOM 1733 C C . SER B 1 85 ? 8.312 4.816 5.625 1 98.44 85 SER B C 1
ATOM 1735 O O . SER B 1 85 ? 9.531 4.602 5.617 1 98.44 85 SER B O 1
ATOM 1737 N N . LEU B 1 86 ? 7.77 5.656 4.793 1 96.94 86 LEU B N 1
ATOM 1738 C CA . LEU B 1 86 ? 8.547 6.281 3.73 1 96.94 86 LEU B CA 1
ATOM 1739 C C . LEU B 1 86 ? 9.508 7.316 4.301 1 96.94 86 LEU B C 1
ATOM 1741 O O . LEU B 1 86 ? 10.414 7.781 3.6 1 96.94 86 LEU B O 1
ATOM 1745 N N . VAL B 1 87 ? 9.328 7.598 5.59 1 97 87 VAL B N 1
ATOM 1746 C CA . VAL B 1 87 ? 10.227 8.594 6.176 1 97 87 VAL B CA 1
ATOM 1747 C C . VAL B 1 87 ? 11.328 7.895 6.973 1 97 87 VAL B C 1
ATOM 1749 O O . VAL B 1 87 ? 12.148 8.547 7.609 1 97 87 VAL B O 1
ATOM 1752 N N . ASP B 1 88 ? 11.367 6.566 6.961 1 97.25 88 ASP B N 1
ATOM 1753 C CA . ASP B 1 88 ? 12.445 5.836 7.617 1 97.25 88 ASP B CA 1
ATOM 1754 C C . ASP B 1 88 ? 13.789 6.121 6.945 1 97.25 88 ASP B C 1
ATOM 1756 O O . ASP B 1 88 ? 13.859 6.273 5.727 1 97.25 88 ASP B O 1
ATOM 1760 N N . ASP B 1 89 ? 14.836 6.043 7.688 1 94.81 89 ASP B N 1
ATOM 1761 C CA . ASP B 1 89 ? 16.172 6.43 7.227 1 94.81 89 ASP B CA 1
ATOM 1762 C C . ASP B 1 89 ? 16.719 5.418 6.223 1 94.81 89 ASP B C 1
ATOM 1764 O O . ASP B 1 89 ? 17.594 5.746 5.418 1 94.81 89 ASP B O 1
ATOM 1768 N N . ASP B 1 90 ? 16.219 4.223 6.223 1 94.56 90 ASP B N 1
ATOM 1769 C CA . ASP B 1 90 ? 16.797 3.191 5.367 1 94.56 90 ASP B CA 1
ATOM 1770 C C . ASP B 1 90 ? 16.016 3.068 4.059 1 94.56 90 ASP B C 1
ATOM 1772 O O . ASP B 1 90 ? 16.328 2.197 3.236 1 94.56 90 ASP B O 1
ATOM 1776 N N . VAL B 1 91 ? 15.016 3.951 3.861 1 95.88 91 VAL B N 1
ATOM 1777 C CA . VAL B 1 91 ? 14.359 4.02 2.561 1 95.88 91 VAL B CA 1
ATOM 1778 C C . VAL B 1 91 ? 15.289 4.691 1.55 1 95.88 91 VAL B C 1
ATOM 1780 O O . VAL B 1 91 ? 15.883 5.73 1.84 1 95.88 91 VAL B O 1
ATOM 1783 N N . PRO B 1 92 ? 15.445 4.023 0.36 1 94.56 92 PRO B N 1
ATOM 1784 C CA . PRO B 1 92 ? 16.328 4.637 -0.646 1 94.56 92 PRO B CA 1
ATOM 1785 C C . PRO B 1 92 ? 15.844 6.016 -1.084 1 94.56 92 PRO B C 1
ATOM 1787 O O . PRO B 1 92 ? 14.656 6.332 -0.95 1 94.56 92 PRO B O 1
ATOM 1790 N N . LEU B 1 93 ? 16.734 6.77 -1.601 1 92.94 93 LEU B N 1
ATOM 1791 C CA . LEU B 1 93 ? 16.391 8.078 -2.141 1 92.94 93 LEU B CA 1
ATOM 1792 C C . LEU B 1 93 ? 15.539 7.945 -3.395 1 92.94 93 LEU B C 1
ATOM 1794 O O . LEU B 1 93 ? 15.945 7.293 -4.359 1 92.94 93 LEU B O 1
ATOM 1798 N N . ILE B 1 94 ? 14.422 8.492 -3.301 1 93.44 94 ILE B N 1
ATOM 1799 C CA . ILE B 1 94 ? 13.438 8.477 -4.379 1 93.44 94 ILE B CA 1
ATOM 1800 C C . ILE B 1 94 ? 13.461 9.82 -5.109 1 93.44 94 ILE B C 1
ATOM 1802 O O . ILE B 1 94 ? 13.508 10.875 -4.477 1 93.44 94 ILE B O 1
ATOM 1806 N N . VAL B 1 95 ? 13.438 9.789 -6.418 1 89.19 95 VAL B N 1
ATOM 1807 C CA . VAL B 1 95 ? 13.492 11.023 -7.195 1 89.19 95 VAL B CA 1
ATOM 1808 C C . VAL B 1 95 ? 12.109 11.344 -7.758 1 89.19 95 VAL B C 1
ATOM 1810 O O . VAL B 1 95 ? 11.773 12.508 -7.957 1 89.19 95 VAL B O 1
ATOM 1813 N N . GLY B 1 96 ? 11.266 10.359 -8.086 1 91.12 96 GLY B N 1
ATOM 1814 C CA . GLY B 1 96 ? 9.93 10.57 -8.617 1 91.12 96 GLY B CA 1
ATOM 1815 C C . GLY B 1 96 ? 8.875 9.703 -7.945 1 91.12 96 GLY B C 1
ATOM 1816 O O . GLY B 1 96 ? 9.195 8.648 -7.391 1 91.12 96 GLY B O 1
ATOM 1817 N N . TYR B 1 97 ? 7.625 10.203 -8.07 1 92.06 97 TYR B N 1
ATOM 1818 C CA . TYR B 1 97 ? 6.523 9.57 -7.352 1 92.06 97 TYR B CA 1
ATOM 1819 C C . TYR B 1 97 ? 6.305 8.141 -7.828 1 92.06 97 TYR B C 1
ATOM 1821 O O . TYR B 1 97 ? 5.789 7.305 -7.082 1 92.06 97 TYR B O 1
ATOM 1829 N N . ARG B 1 98 ? 6.871 7.785 -9.031 1 92.06 98 ARG B N 1
ATOM 1830 C CA . ARG B 1 98 ? 6.688 6.441 -9.57 1 92.06 98 ARG B CA 1
ATOM 1831 C C . ARG B 1 98 ? 7.594 5.438 -8.867 1 92.06 98 ARG B C 1
ATOM 1833 O O . ARG B 1 98 ? 7.398 4.227 -8.984 1 92.06 98 ARG B O 1
ATOM 1840 N N . GLN B 1 99 ? 8.562 5.914 -8.164 1 94.62 99 GLN B N 1
ATOM 1841 C CA . GLN B 1 99 ? 9.539 5.055 -7.492 1 94.62 99 GLN B CA 1
ATOM 1842 C C . GLN B 1 99 ? 9.102 4.75 -6.059 1 94.62 99 GLN B C 1
ATOM 1844 O O . GLN B 1 99 ? 9.758 3.969 -5.363 1 94.62 99 GLN B O 1
ATOM 1849 N N . VAL B 1 100 ? 7.977 5.309 -5.586 1 95.94 100 VAL B N 1
ATOM 1850 C CA . VAL B 1 100 ? 7.562 5.223 -4.188 1 95.94 100 VAL B CA 1
ATOM 1851 C C . VAL B 1 100 ? 7.312 3.762 -3.814 1 95.94 100 VAL B C 1
ATOM 1853 O O . VAL B 1 100 ? 7.855 3.266 -2.826 1 95.94 100 VAL B O 1
ATOM 1856 N N . THR B 1 101 ? 6.574 3.037 -4.652 1 95.94 101 THR B N 1
ATOM 1857 C CA . THR B 1 101 ? 6.254 1.645 -4.363 1 95.94 101 THR B CA 1
ATOM 1858 C C . THR B 1 101 ? 7.512 0.781 -4.398 1 95.94 101 THR B C 1
ATOM 1860 O O . THR B 1 101 ? 7.711 -0.069 -3.527 1 95.94 101 THR B O 1
ATOM 1863 N N . ASP B 1 102 ? 8.383 1.104 -5.332 1 95.88 102 ASP B N 1
ATOM 1864 C CA . ASP B 1 102 ? 9.617 0.336 -5.461 1 95.88 102 ASP B CA 1
ATOM 1865 C C . ASP B 1 102 ? 10.508 0.522 -4.234 1 95.88 102 ASP B C 1
ATOM 1867 O O . ASP B 1 102 ? 11.031 -0.45 -3.686 1 95.88 102 ASP B O 1
ATOM 1871 N N . ALA B 1 103 ? 10.633 1.736 -3.814 1 96.56 103 ALA B N 1
ATOM 1872 C CA . ALA B 1 103 ? 11.445 2.039 -2.643 1 96.56 103 ALA B CA 1
ATOM 1873 C C . ALA B 1 103 ? 10.883 1.369 -1.393 1 96.56 103 ALA B C 1
ATOM 1875 O O . ALA B 1 103 ? 11.633 0.844 -0.568 1 96.56 103 ALA B O 1
ATOM 1876 N N . HIS B 1 104 ? 9.586 1.381 -1.302 1 97.75 104 HIS B N 1
ATOM 1877 C CA . HIS B 1 104 ? 8.898 0.75 -0.177 1 97.75 104 HIS B CA 1
ATOM 1878 C C . HIS B 1 104 ? 9.172 -0.75 -0.141 1 97.75 104 HIS B C 1
ATOM 1880 O O . HIS B 1 104 ? 9.578 -1.287 0.892 1 97.75 104 HIS B O 1
ATOM 1886 N N . LEU B 1 105 ? 9.023 -1.403 -1.244 1 97.81 105 LEU B N 1
ATOM 1887 C CA . LEU B 1 105 ? 9.18 -2.852 -1.327 1 97.81 105 LEU B CA 1
ATOM 1888 C C . LEU B 1 105 ? 10.633 -3.256 -1.123 1 97.81 105 LEU B C 1
ATOM 1890 O O . LEU B 1 105 ? 10.922 -4.281 -0.499 1 97.81 105 LEU B O 1
ATOM 1894 N N . LEU B 1 106 ? 11.555 -2.471 -1.634 1 97.19 106 LEU B N 1
ATOM 1895 C CA . LEU B 1 106 ? 12.969 -2.736 -1.427 1 97.19 106 LEU B CA 1
ATOM 1896 C C . LEU B 1 106 ? 13.32 -2.682 0.057 1 97.19 106 LEU B C 1
ATOM 1898 O O . LEU B 1 106 ? 14.047 -3.543 0.559 1 97.19 106 LEU B O 1
ATOM 1902 N N . THR B 1 107 ? 12.766 -1.672 0.733 1 97.19 107 THR B N 1
ATOM 1903 C CA . THR B 1 107 ? 13.016 -1.503 2.16 1 97.19 107 THR B CA 1
ATOM 1904 C C . THR B 1 107 ? 12.438 -2.67 2.953 1 97.19 107 THR B C 1
ATOM 1906 O O . THR B 1 107 ? 13.109 -3.234 3.818 1 97.19 107 THR B O 1
ATOM 1909 N N . LEU B 1 108 ? 11.227 -3.076 2.592 1 97.88 108 LEU B N 1
ATOM 1910 C CA . LEU B 1 108 ? 10.594 -4.195 3.279 1 97.88 108 LEU B CA 1
ATOM 1911 C C . LEU B 1 108 ? 11.383 -5.48 3.066 1 97.88 108 LEU B C 1
ATOM 1913 O O . LEU B 1 108 ? 11.633 -6.223 4.02 1 97.88 108 LEU B O 1
ATOM 1917 N N . ALA B 1 109 ? 11.75 -5.723 1.822 1 97.25 109 ALA B N 1
ATOM 1918 C CA . ALA B 1 109 ? 12.516 -6.922 1.492 1 97.25 109 ALA B CA 1
ATOM 1919 C C . ALA B 1 109 ? 13.82 -6.973 2.281 1 97.25 109 ALA B C 1
ATOM 1921 O O . ALA B 1 109 ? 14.164 -8.008 2.857 1 97.25 109 ALA B O 1
ATOM 1922 N N . ARG B 1 110 ? 14.477 -5.863 2.342 1 96.25 110 ARG B N 1
ATOM 1923 C CA . ARG B 1 110 ? 15.734 -5.781 3.068 1 96.25 110 ARG B CA 1
ATOM 1924 C C . ARG B 1 110 ? 15.539 -6.074 4.551 1 96.25 110 ARG B C 1
ATOM 1926 O O . ARG B 1 110 ? 16.281 -6.852 5.145 1 96.25 110 ARG B O 1
ATOM 1933 N N . ARG B 1 111 ? 14.516 -5.52 5.16 1 96.38 111 ARG B N 1
ATOM 1934 C CA . ARG B 1 111 ? 14.25 -5.672 6.586 1 96.38 111 ARG B CA 1
ATOM 1935 C C . ARG B 1 111 ? 13.906 -7.117 6.93 1 96.38 111 ARG B C 1
ATOM 1937 O O . ARG B 1 111 ? 14.219 -7.594 8.023 1 96.38 111 ARG B O 1
ATOM 1944 N N . ARG B 1 112 ? 13.32 -7.77 5.98 1 96.69 112 ARG B N 1
ATOM 1945 C CA . ARG B 1 112 ? 12.875 -9.141 6.223 1 96.69 112 ARG B CA 1
ATOM 1946 C C . ARG B 1 112 ? 13.906 -10.148 5.742 1 96.69 112 ARG B C 1
ATOM 1948 O O . ARG B 1 112 ? 13.711 -11.359 5.867 1 96.69 112 ARG B O 1
ATOM 1955 N N . GLY B 1 113 ? 14.953 -9.688 5.152 1 95 113 GLY B N 1
ATOM 1956 C CA . GLY B 1 113 ? 16.031 -10.555 4.688 1 95 113 GLY B CA 1
ATOM 1957 C C . GLY B 1 113 ? 15.625 -11.414 3.502 1 95 113 GLY B C 1
ATOM 1958 O O . GLY B 1 113 ? 15.984 -12.586 3.434 1 95 113 GLY B O 1
ATOM 1959 N N . VAL B 1 114 ? 14.82 -10.875 2.604 1 96.75 114 VAL B N 1
ATOM 1960 C CA . VAL B 1 114 ? 14.375 -11.625 1.433 1 96.75 114 VAL B CA 1
ATOM 1961 C C . VAL B 1 114 ? 14.766 -10.875 0.16 1 96.75 114 VAL B C 1
ATOM 1963 O O . VAL B 1 114 ? 15.133 -9.695 0.211 1 96.75 114 VAL B O 1
ATOM 1966 N N . ARG B 1 115 ? 14.711 -11.555 -0.928 1 96.56 115 ARG B N 1
ATOM 1967 C CA . ARG B 1 115 ? 14.969 -10.914 -2.211 1 96.56 115 ARG B CA 1
ATOM 1968 C C . ARG B 1 115 ? 13.688 -10.359 -2.818 1 96.56 115 ARG B C 1
ATOM 1970 O O . ARG B 1 115 ? 12.625 -10.969 -2.697 1 96.56 115 ARG B O 1
ATOM 1977 N N . LEU B 1 116 ? 13.852 -9.227 -3.459 1 97.75 116 LEU B N 1
ATOM 1978 C CA . LEU B 1 116 ? 12.734 -8.68 -4.223 1 97.75 116 LEU B CA 1
ATOM 1979 C C . LEU B 1 116 ? 12.812 -9.117 -5.684 1 97.75 116 LEU B C 1
ATOM 1981 O O . LEU B 1 116 ? 13.836 -8.914 -6.34 1 97.75 116 LEU B O 1
ATOM 1985 N N . VAL B 1 117 ? 11.742 -9.781 -6.133 1 97.75 117 VAL B N 1
ATOM 1986 C CA . VAL B 1 117 ? 11.672 -10.234 -7.52 1 97.75 117 VAL B CA 1
ATOM 1987 C C . VAL B 1 117 ? 10.812 -9.266 -8.336 1 97.75 117 VAL B C 1
ATOM 1989 O O . VAL B 1 117 ? 9.672 -8.984 -7.965 1 97.75 117 VAL B O 1
ATOM 1992 N N . THR B 1 118 ? 11.359 -8.812 -9.445 1 96.94 118 THR B N 1
ATOM 1993 C CA . THR B 1 118 ? 10.68 -7.797 -10.242 1 96.94 118 THR B CA 1
ATOM 1994 C C . THR B 1 118 ? 11.141 -7.867 -11.695 1 96.94 118 THR B C 1
ATOM 1996 O O . THR B 1 118 ? 12.188 -8.445 -12 1 96.94 118 THR B O 1
ATOM 1999 N N . PHE B 1 119 ? 10.305 -7.312 -12.586 1 95.12 119 PHE B N 1
ATOM 2000 C CA . PHE B 1 119 ? 10.664 -7.156 -13.992 1 95.12 119 PHE B CA 1
ATOM 2001 C C . PHE B 1 119 ? 11.133 -5.734 -14.281 1 95.12 119 PHE B C 1
ATOM 2003 O O . PHE B 1 119 ? 11.57 -5.43 -15.391 1 95.12 119 PHE B O 1
ATOM 2010 N N . ASP B 1 120 ? 11.062 -4.859 -13.305 1 92.75 120 ASP B N 1
ATOM 2011 C CA . ASP B 1 120 ? 11.336 -3.439 -13.5 1 92.75 120 ASP B CA 1
ATOM 2012 C C . ASP B 1 120 ? 12.797 -3.111 -13.195 1 92.75 120 ASP B C 1
ATOM 2014 O O . ASP B 1 120 ? 13.203 -3.092 -12.031 1 92.75 120 ASP B O 1
ATOM 2018 N N . ALA B 1 121 ? 13.531 -2.705 -14.148 1 92.12 121 ALA B N 1
ATOM 2019 C CA . ALA B 1 121 ? 14.953 -2.391 -13.992 1 92.12 121 ALA B CA 1
ATOM 2020 C C . ALA B 1 121 ? 15.148 -1.177 -13.094 1 92.12 121 ALA B C 1
ATOM 2022 O O . ALA B 1 121 ? 16.219 -1.009 -12.492 1 92.12 121 ALA B O 1
ATOM 2023 N N . GLY B 1 122 ? 14.133 -0.341 -13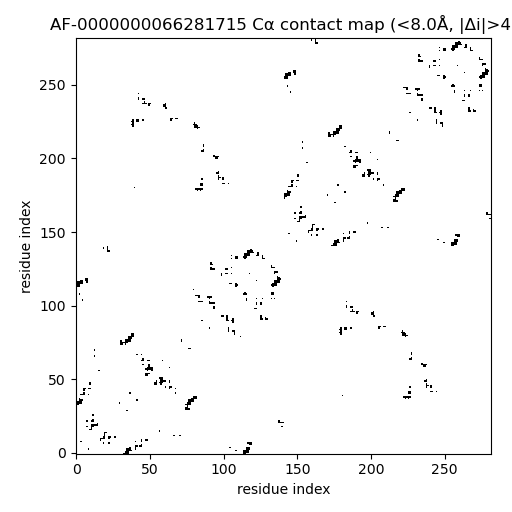.008 1 91.25 1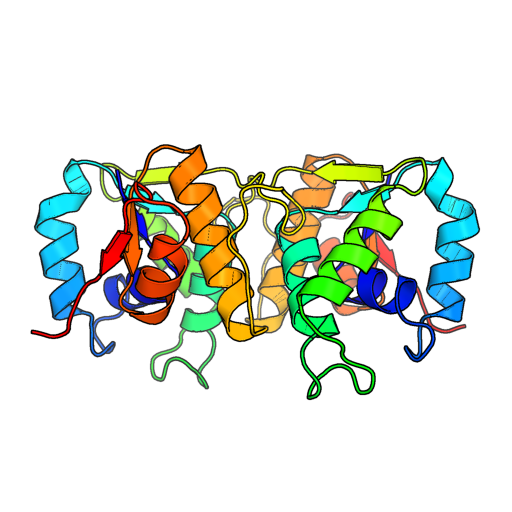22 GLY B N 1
ATOM 2024 C CA . GLY B 1 122 ? 14.211 0.812 -12.125 1 91.25 122 GLY B CA 1
ATOM 2025 C C . GLY B 1 122 ? 14.367 0.437 -10.664 1 91.25 122 GLY B C 1
ATOM 2026 O O . GLY B 1 122 ? 15.07 1.118 -9.914 1 91.25 122 GLY B O 1
ATOM 2027 N N . VAL B 1 123 ? 13.773 -0.645 -10.305 1 92.5 123 VAL B N 1
ATOM 2028 C CA . VAL B 1 123 ? 13.891 -1.135 -8.938 1 92.5 123 VAL B CA 1
ATOM 2029 C C . VAL B 1 123 ? 15.344 -1.528 -8.656 1 92.5 123 VAL B C 1
ATOM 2031 O O . VAL B 1 123 ? 15.859 -1.255 -7.57 1 92.5 123 VAL B O 1
ATOM 2034 N N . PHE B 1 124 ? 15.906 -2.197 -9.609 1 87.62 124 PHE B N 1
ATOM 2035 C CA . PHE B 1 124 ? 17.297 -2.625 -9.461 1 87.62 124 PHE B CA 1
ATOM 2036 C C . PHE B 1 124 ? 18.219 -1.425 -9.281 1 87.62 124 PHE B C 1
ATOM 2038 O O . PHE B 1 124 ? 19.141 -1.461 -8.461 1 87.62 124 PHE B O 1
ATOM 2045 N N . THR B 1 125 ? 17.984 -0.411 -10 1 89.06 125 THR B N 1
ATOM 2046 C CA . THR B 1 125 ? 18.781 0.81 -9.891 1 89.06 125 THR B CA 1
ATOM 2047 C C . THR B 1 125 ? 18.641 1.423 -8.5 1 89.06 125 THR B C 1
ATOM 2049 O O . THR B 1 125 ? 19.625 1.843 -7.902 1 89.06 125 THR B O 1
ATOM 2052 N N . LEU B 1 126 ? 17.438 1.465 -7.992 1 92.31 126 LEU B N 1
ATOM 2053 C CA . LEU B 1 126 ? 17.188 1.978 -6.648 1 92.31 126 LEU B CA 1
ATOM 2054 C C . LEU B 1 126 ? 17.938 1.15 -5.609 1 92.31 126 LEU B C 1
ATOM 2056 O O . LEU B 1 126 ? 18.469 1.698 -4.641 1 92.31 126 LEU B O 1
ATOM 2060 N N . ALA B 1 127 ? 18 -0.118 -5.809 1 92.69 127 ALA B N 1
ATOM 2061 C CA . ALA B 1 127 ? 18.625 -1.05 -4.867 1 92.69 127 ALA B CA 1
ATOM 2062 C C . ALA B 1 127 ? 20.125 -0.822 -4.773 1 92.69 127 ALA B C 1
ATOM 2064 O O . ALA B 1 127 ? 20.75 -1.192 -3.777 1 92.69 127 ALA B O 1
ATOM 2065 N N . GLN B 1 128 ? 20.672 -0.219 -5.801 1 90.62 128 GLN B N 1
ATOM 2066 C CA . GLN B 1 128 ? 22.109 -0.003 -5.84 1 90.62 128 GLN B CA 1
ATOM 2067 C C . GLN B 1 128 ? 22.531 1.023 -4.797 1 90.62 128 GLN B C 1
ATOM 2069 O O . GLN B 1 128 ? 23.719 1.127 -4.477 1 90.62 128 GLN B O 1
ATOM 2074 N N 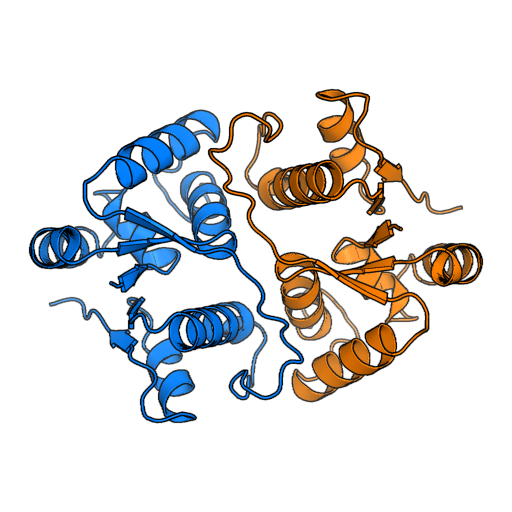. GLN B 1 129 ? 21.594 1.792 -4.301 1 90.62 129 GLN B N 1
ATOM 2075 C CA . GLN B 1 129 ? 21.906 2.744 -3.238 1 90.62 129 GLN B CA 1
ATOM 2076 C C . GLN B 1 129 ? 22.297 2.025 -1.951 1 90.62 129 GLN B C 1
ATOM 2078 O O . GLN B 1 129 ? 22.922 2.617 -1.069 1 90.62 129 GLN B O 1
ATOM 2083 N N . ARG B 1 130 ? 21.875 0.66 -1.884 1 85.75 130 ARG B N 1
ATOM 2084 C CA . ARG B 1 130 ? 22.25 -0.237 -0.796 1 85.75 130 ARG B CA 1
ATOM 2085 C C . ARG B 1 130 ? 22.656 -1.604 -1.33 1 85.75 130 ARG B C 1
ATOM 2087 O O . ARG B 1 130 ? 21.812 -2.492 -1.493 1 85.75 130 ARG B O 1
ATOM 2094 N N . PRO B 1 131 ? 23.844 -1.816 -1.569 1 72.38 131 PRO B N 1
ATOM 2095 C CA . PRO B 1 131 ? 24.297 -2.973 -2.348 1 72.38 131 PRO B CA 1
ATOM 2096 C C . PRO B 1 131 ? 23.844 -4.301 -1.75 1 72.38 131 PRO B C 1
ATOM 2098 O O . PRO B 1 131 ? 23.703 -5.293 -2.473 1 72.38 131 PRO B O 1
ATOM 2101 N N . LYS B 1 132 ? 23.609 -4.293 -0.466 1 78 132 LYS B N 1
ATOM 2102 C CA . LYS B 1 132 ? 23.281 -5.59 0.116 1 78 132 LYS B CA 1
ATOM 2103 C C . LYS B 1 132 ? 21.781 -5.863 0.028 1 78 132 LYS B C 1
ATOM 2105 O O . LYS B 1 132 ? 21.281 -6.852 0.574 1 78 132 LYS B O 1
ATOM 2110 N N . THR B 1 133 ? 21.078 -4.992 -0.783 1 79.38 133 THR B N 1
ATOM 2111 C CA . THR B 1 133 ? 19.656 -5.27 -0.948 1 79.38 133 THR B CA 1
ATOM 2112 C C . THR B 1 133 ? 19.438 -6.273 -2.076 1 79.38 133 THR B C 1
ATOM 2114 O O . THR B 1 133 ? 19.703 -5.98 -3.24 1 79.38 133 THR B O 1
ATOM 2117 N N . PRO B 1 134 ? 19.078 -7.398 -1.736 1 86.19 134 PRO B N 1
ATOM 2118 C CA . PRO B 1 134 ? 18.953 -8.438 -2.76 1 86.19 134 PRO B CA 1
ATOM 2119 C C . PRO B 1 134 ? 17.75 -8.227 -3.686 1 86.19 134 PRO B C 1
ATOM 2121 O O . PRO B 1 134 ? 16.609 -8.234 -3.23 1 86.19 134 PRO B O 1
ATOM 2124 N N . VAL B 1 135 ? 18.016 -7.934 -4.875 1 93.19 135 VAL B N 1
ATOM 2125 C CA . VAL B 1 135 ? 17.016 -7.805 -5.93 1 93.19 135 VAL B CA 1
ATOM 2126 C C . VAL B 1 135 ? 17.281 -8.828 -7.031 1 93.19 135 VAL B C 1
ATOM 2128 O O . VAL B 1 135 ? 18.438 -9.07 -7.387 1 93.19 135 VAL B O 1
ATOM 2131 N N . GLU B 1 136 ? 16.297 -9.453 -7.402 1 93.62 136 GLU B N 1
ATOM 2132 C CA . GLU B 1 136 ? 16.375 -10.344 -8.562 1 93.62 136 GLU B CA 1
ATOM 2133 C C . GLU B 1 136 ? 15.555 -9.797 -9.727 1 93.62 136 GLU B C 1
ATOM 2135 O O . GLU B 1 136 ? 14.32 -9.82 -9.688 1 93.62 136 GLU B O 1
ATOM 2140 N N . LEU B 1 137 ? 16.234 -9.273 -10.711 1 92.75 137 LEU B N 1
ATOM 2141 C CA . LEU B 1 137 ? 15.617 -8.734 -11.922 1 92.75 137 LEU B CA 1
ATOM 2142 C C . LEU B 1 137 ? 15.359 -9.844 -12.938 1 92.75 137 LEU B C 1
ATOM 2144 O O . LEU B 1 137 ? 16.281 -10.539 -13.352 1 92.75 137 LEU B O 1
ATOM 2148 N N . LEU B 1 138 ? 14.102 -10.008 -13.258 1 92.81 138 LEU B N 1
ATOM 2149 C CA . LEU B 1 138 ? 13.75 -10.977 -14.289 1 92.81 138 LEU B CA 1
ATOM 2150 C C . LEU B 1 138 ? 13.672 -10.305 -15.656 1 92.81 138 LEU B C 1
ATOM 2152 O O . LEU B 1 138 ? 13.125 -9.203 -15.781 1 92.81 138 LEU B O 1
ATOM 2156 N N . THR B 1 139 ? 14.445 -10.695 -16.562 1 83.75 139 THR B N 1
ATOM 2157 C CA . THR B 1 139 ? 14.453 -10.156 -17.922 1 83.75 139 THR B CA 1
ATOM 2158 C C . THR B 1 139 ? 13.766 -11.109 -18.891 1 83.75 139 THR B C 1
ATOM 2160 O O . THR B 1 139 ? 13.695 -12.312 -18.641 1 83.75 139 THR B O 1
ATOM 2163 N N . ILE B 1 140 ? 12.906 -10.398 -19.812 1 70 140 ILE B N 1
ATOM 2164 C CA . ILE B 1 140 ? 12.312 -11.219 -20.859 1 70 140 ILE B CA 1
ATOM 2165 C C . ILE B 1 140 ? 13.406 -11.953 -21.625 1 70 140 ILE B C 1
ATOM 2167 O O . ILE B 1 140 ? 14.453 -11.375 -21.922 1 70 140 ILE B O 1
ATOM 2171 N N . LEU B 1 141 ? 13.461 -13.297 -21.484 1 53.62 141 LEU B N 1
ATOM 2172 C CA . LEU B 1 141 ? 14.391 -13.992 -22.375 1 53.62 141 LEU B CA 1
ATOM 2173 C C . LEU B 1 141 ? 14.047 -13.727 -23.828 1 53.62 141 LEU B C 1
ATOM 2175 O O . LEU B 1 141 ? 12.875 -13.516 -24.172 1 53.62 141 LEU B O 1
#

InterPro domains:
  IPR002716 PIN domain [PF01850] (3-122)
  IPR006226 PIN domain toxin [TIGR00028] (1-139)
  IPR022907 VapC family [MF_00265] (2-134)
  IPR029060 PIN-like domain superfamily [SSF88723] (1-136)

Secondary structure (DSSP, 8-state):
-EEE-HHHHHHHH-TTSTTHHHHHHHHHHHGGG-EEE-HHHHHHHHHHHT-TTT-TT---HHHHHHHHHHHHHSTTEEEPPB---TTSTTSPPP-SGGGHHHHHHHHHHHHHT-EEEES-HHHHHHHTTSTT--EEEPP--/-EEE-HHHHHHHH-TTSTTHHHHHHHHHHHGGG-EEE-HHHHHHHHHHHT-TTT-TT---HHHHHHHHHHHHHSTTEEEPPB---TTSTTSPPP-SGGGHHHHHHHHHHHHHT-EEEES-HHHHHHHTTSTTS-EEEPP--

Sequence (282 aa):
MALLDVNALVALAWDSHIHHARIREWFTANATLGWATCPLTEAGFVRVSTNPKVLPSAIGIADARRVLVALRAVGGHRFLADDVSLVDDDVPLIVGYRQVTDAHLLTLARRRGVRLVTFDAGVFTLAQQRPKTPVELLTILMALLDVNALVALAWDSHIHHARIREWFTANATLGWATCPLTEAGFVRVSTNPKVLPSAIGIADARRVLVALRAVGGHRFLADDVSLVDDDVPLIVGYRQVTDAHLLTLARRRGVRLVTFDAGVFTLAQQRPKTPVELLTIL

pLDDT: mean 94.36, std 5.66, range [53.09, 98.75]

Organism: Mycobacterium tuberculosis (strain ATCC 25618 / H37Rv) (NCBI:txid83332)